Protein AF-A0A0C2CS16-F1 (afdb_monomer_lite)

Structure (mmCIF, N/CA/C/O backbone):
data_AF-A0A0C2CS16-F1
#
_entry.id   AF-A0A0C2CS16-F1
#
loop_
_atom_site.group_PDB
_atom_site.id
_atom_site.type_symbol
_atom_site.label_atom_id
_atom_site.label_alt_id
_atom_site.label_comp_id
_atom_site.label_asym_id
_atom_site.label_entity_id
_atom_site.label_seq_id
_atom_site.pdbx_PDB_ins_code
_atom_site.Cartn_x
_atom_site.Cartn_y
_atom_site.Cartn_z
_atom_site.occupancy
_atom_site.B_iso_or_equiv
_atom_site.auth_seq_id
_atom_site.auth_comp_id
_atom_site.auth_asym_id
_atom_site.auth_atom_id
_atom_site.pdbx_PDB_model_num
ATOM 1 N N . TYR A 1 1 ? -37.744 7.597 11.084 1.00 37.66 1 TYR A N 1
ATOM 2 C CA . TYR A 1 1 ? -36.691 7.401 12.094 1.00 37.66 1 TYR A CA 1
ATOM 3 C C . TYR A 1 1 ? -35.469 6.835 11.396 1.00 37.66 1 TYR A C 1
ATOM 5 O O . TYR A 1 1 ? -35.494 5.674 11.011 1.00 37.66 1 TYR A O 1
ATOM 13 N N . LEU A 1 2 ? -34.455 7.663 11.129 1.00 48.38 2 LEU A N 1
ATOM 14 C CA . LEU A 1 2 ? -33.150 7.166 10.685 1.00 48.38 2 LEU A CA 1
ATOM 15 C C . LEU A 1 2 ? -32.583 6.337 11.842 1.00 48.38 2 LEU A C 1
ATOM 17 O O . LEU A 1 2 ? -32.528 6.839 12.965 1.00 48.38 2 LEU A O 1
ATOM 21 N N . GLN A 1 3 ? -32.253 5.066 11.607 1.00 55.25 3 GLN A N 1
ATOM 22 C CA . GLN A 1 3 ? -31.537 4.291 12.616 1.00 55.25 3 GLN A CA 1
ATOM 23 C C . GLN A 1 3 ? -30.211 5.005 12.910 1.00 55.25 3 GLN A C 1
ATOM 25 O O . GLN A 1 3 ? -29.521 5.387 11.960 1.00 55.25 3 GLN A O 1
ATOM 30 N N . PRO A 1 4 ? -29.863 5.233 14.187 1.00 68.25 4 PRO A N 1
ATOM 31 C CA . PRO A 1 4 ? -28.589 5.841 14.525 1.00 68.25 4 PRO A CA 1
ATOM 32 C C . PRO A 1 4 ? -27.463 4.940 14.015 1.00 68.25 4 PRO A C 1
ATOM 34 O O . PRO A 1 4 ? -27.472 3.730 14.244 1.00 68.25 4 PRO A O 1
ATOM 37 N N . GLN A 1 5 ? -26.513 5.533 13.295 1.00 78.06 5 GLN A N 1
ATOM 38 C CA . GLN A 1 5 ? -25.327 4.830 12.830 1.00 78.06 5 GLN A CA 1
ATOM 39 C C . GLN A 1 5 ? -24.552 4.298 14.049 1.00 78.06 5 GLN A C 1
ATOM 41 O O . GLN A 1 5 ? -24.340 5.059 14.999 1.00 78.06 5 GLN A O 1
ATOM 46 N N . PRO A 1 6 ? -24.144 3.015 14.062 1.00 89.31 6 PRO A N 1
ATOM 47 C CA . PRO A 1 6 ? -23.358 2.466 15.160 1.00 89.31 6 PRO A CA 1
ATOM 48 C C . PRO A 1 6 ? -22.061 3.266 15.359 1.00 89.31 6 PRO A C 1
ATOM 50 O O . PRO A 1 6 ? -21.408 3.605 14.368 1.00 89.31 6 PRO A O 1
ATOM 53 N N . PRO A 1 7 ? -21.657 3.565 16.606 1.00 92.44 7 PRO A N 1
ATOM 54 C CA . PRO A 1 7 ? -20.389 4.235 16.857 1.00 92.44 7 PRO A CA 1
ATOM 55 C C . PRO A 1 7 ? -19.208 3.327 16.491 1.00 92.44 7 PRO A C 1
ATOM 57 O O . PRO A 1 7 ? -19.268 2.108 16.659 1.00 92.44 7 PRO A O 1
ATOM 60 N N . LEU A 1 8 ? -18.109 3.933 16.040 1.00 94.81 8 LEU A N 1
ATOM 61 C CA . LEU A 1 8 ? -16.840 3.244 15.810 1.00 94.81 8 LEU A CA 1
ATOM 62 C C . LEU A 1 8 ? -15.907 3.462 17.006 1.00 94.81 8 LEU A C 1
ATOM 64 O O . LEU A 1 8 ? -15.574 4.601 17.333 1.00 94.81 8 LEU A O 1
ATOM 68 N N . LEU A 1 9 ? -15.457 2.371 17.629 1.00 95.25 9 LEU A N 1
ATOM 69 C CA . LEU A 1 9 ? -14.444 2.387 18.685 1.00 95.25 9 LEU A CA 1
ATOM 70 C C . LEU A 1 9 ? -13.141 1.786 18.156 1.00 95.25 9 LEU A C 1
ATOM 72 O O . LEU A 1 9 ? -13.118 0.644 17.702 1.00 95.25 9 LEU A O 1
ATOM 76 N N . ILE A 1 10 ? -12.054 2.551 18.243 1.00 94.62 10 ILE A N 1
ATOM 77 C CA . ILE A 1 10 ? -10.716 2.121 17.826 1.00 94.62 10 ILE A CA 1
ATOM 78 C C . ILE A 1 10 ? -9.862 1.942 19.080 1.00 94.62 10 ILE A C 1
ATOM 80 O O . ILE A 1 10 ? -9.644 2.893 19.829 1.00 94.62 10 ILE A O 1
ATOM 84 N N . ILE A 1 11 ? -9.363 0.723 19.299 1.00 93.56 11 ILE A N 1
ATOM 85 C CA . ILE A 1 11 ? -8.510 0.376 20.442 1.00 93.56 11 ILE A CA 1
ATOM 86 C C . ILE A 1 11 ? -7.125 0.004 19.916 1.00 93.56 11 ILE A C 1
ATOM 88 O O . ILE A 1 11 ? -6.970 -0.978 19.194 1.00 93.56 11 ILE A O 1
ATOM 92 N N . SER A 1 12 ? -6.106 0.781 20.290 1.00 91.88 12 SER A N 1
ATOM 93 C CA . SER A 1 12 ? -4.709 0.511 19.937 1.00 91.88 12 SER A CA 1
ATOM 94 C C . SER A 1 12 ? -3.946 -0.026 21.146 1.00 91.88 12 SER A C 1
ATOM 96 O O . SER A 1 12 ? -3.657 0.719 22.082 1.00 91.88 12 SER A O 1
ATOM 98 N N . LEU A 1 13 ? -3.537 -1.294 21.094 1.00 89.12 13 LEU A N 1
ATOM 99 C CA . LEU A 1 13 ? -2.688 -1.927 22.109 1.00 89.12 13 LEU A CA 1
ATOM 100 C C . LEU A 1 13 ? -1.215 -1.824 21.685 1.00 89.12 13 LEU A C 1
ATOM 102 O O . LEU A 1 13 ? -0.766 -2.526 20.780 1.00 89.12 13 LEU A O 1
ATOM 106 N N . SER A 1 14 ? -0.467 -0.906 22.305 1.00 84.69 14 SER A N 1
ATOM 107 C CA . SER A 1 14 ? 0.933 -0.644 21.928 1.00 84.69 14 SER A CA 1
ATOM 108 C C . SER A 1 14 ? 1.811 -1.868 22.223 1.00 84.69 14 SER A C 1
ATOM 110 O O . SER A 1 14 ? 1.750 -2.412 23.321 1.00 84.69 14 SER A O 1
ATOM 112 N N . GLY A 1 15 ? 2.640 -2.284 21.261 1.00 80.88 15 GLY A N 1
ATOM 113 C CA . GLY A 1 15 ? 3.594 -3.388 21.440 1.00 80.88 15 GLY A CA 1
ATOM 114 C C . GLY A 1 15 ? 2.993 -4.799 21.398 1.00 80.88 15 GLY A C 1
ATOM 115 O O . GLY A 1 15 ? 3.717 -5.763 21.633 1.00 80.88 15 GLY A O 1
ATOM 116 N N . LEU A 1 16 ? 1.699 -4.952 21.084 1.00 86.62 16 LEU A N 1
ATOM 117 C CA . LEU A 1 16 ? 1.078 -6.270 20.949 1.00 86.62 16 LEU A CA 1
ATOM 118 C C . LEU A 1 16 ? 1.422 -6.904 19.591 1.00 86.62 16 LEU A C 1
ATOM 120 O O . LEU A 1 16 ? 0.787 -6.634 18.568 1.00 86.62 16 LEU A O 1
ATOM 124 N N . THR A 1 17 ? 2.444 -7.753 19.589 1.00 85.38 17 THR A N 1
ATOM 125 C CA . THR A 1 17 ? 2.901 -8.480 18.400 1.00 85.38 17 THR A CA 1
ATOM 126 C C . THR A 1 17 ? 2.082 -9.753 18.179 1.00 85.38 17 THR A C 1
ATOM 128 O O . THR A 1 17 ? 1.505 -10.318 19.111 1.00 85.38 17 THR A O 1
ATOM 131 N N . LYS A 1 18 ? 2.043 -10.251 16.938 1.00 83.25 18 LYS A N 1
ATOM 132 C CA . LYS A 1 18 ? 1.305 -11.476 16.589 1.00 83.25 18 LYS A CA 1
ATOM 133 C C . LYS A 1 18 ? 1.802 -12.697 17.370 1.00 83.25 18 LYS A C 1
ATOM 135 O O . LYS A 1 18 ? 0.987 -13.527 17.767 1.00 83.25 18 LYS A O 1
ATOM 140 N N . SER A 1 19 ? 3.107 -12.783 17.635 1.00 77.44 19 SER A N 1
ATOM 141 C CA . SER A 1 19 ? 3.703 -13.886 18.399 1.00 77.44 19 SER A CA 1
ATOM 142 C C . SER A 1 19 ? 3.204 -13.947 19.848 1.00 77.44 19 SER A C 1
ATOM 144 O O . SER A 1 19 ? 2.976 -15.041 20.361 1.00 77.44 19 SER A O 1
ATOM 146 N N . LEU A 1 20 ? 2.953 -12.795 20.481 1.00 76.75 20 LEU A N 1
ATOM 147 C CA . LEU A 1 20 ? 2.486 -12.712 21.871 1.00 76.75 20 LEU A CA 1
ATOM 148 C C . LEU A 1 20 ? 1.029 -13.158 22.060 1.00 76.75 20 LEU A C 1
ATOM 150 O O . LEU A 1 20 ? 0.632 -13.502 23.170 1.00 76.75 20 LEU A O 1
ATOM 154 N N . VAL A 1 21 ? 0.219 -13.151 20.999 1.00 76.56 21 VAL A N 1
ATOM 155 C CA . VAL A 1 21 ? -1.226 -13.416 21.098 1.00 76.56 21 VAL A CA 1
ATOM 156 C C . VAL A 1 21 ? -1.557 -14.911 21.146 1.00 76.56 21 VAL A C 1
ATOM 158 O O . VAL A 1 21 ? -2.661 -15.275 21.539 1.00 76.56 21 VAL A O 1
ATOM 161 N N . SER A 1 22 ? -0.611 -15.788 20.799 1.00 58.22 22 SER A N 1
ATOM 162 C CA . SER A 1 22 ? -0.918 -17.192 20.500 1.00 58.22 22 SER A CA 1
ATOM 163 C C . SER A 1 22 ? -1.396 -18.065 21.673 1.00 58.22 22 SER A C 1
ATOM 165 O O . SER A 1 22 ? -1.978 -19.107 21.387 1.00 58.22 22 SER A O 1
ATOM 167 N N . GLU A 1 23 ? -1.298 -17.663 22.951 1.00 56.59 23 GLU A N 1
ATOM 168 C CA . GLU A 1 23 ? -1.753 -18.538 24.060 1.00 56.59 23 GLU A CA 1
ATOM 169 C C . GLU A 1 23 ? -2.464 -17.859 25.255 1.00 56.59 23 GLU A C 1
ATOM 171 O O . GLU A 1 23 ? -3.139 -18.554 26.013 1.00 56.59 23 GLU A O 1
ATOM 176 N N . SER A 1 24 ? -2.413 -16.529 25.422 1.00 68.38 24 SER A N 1
ATOM 177 C CA . SER A 1 24 ? -2.664 -15.922 26.753 1.00 68.38 24 SER A CA 1
ATOM 178 C C . SER A 1 24 ? -3.882 -14.994 26.893 1.00 68.38 24 SER A C 1
ATOM 180 O O . SER A 1 24 ? -4.140 -14.513 27.996 1.00 68.38 24 SER A O 1
ATOM 182 N N . PHE A 1 25 ? -4.641 -14.709 25.824 1.00 83.94 25 PHE A N 1
ATOM 183 C CA . PHE A 1 25 ? -5.685 -13.665 25.849 1.00 83.94 25 PHE A CA 1
ATOM 184 C C . PHE A 1 25 ? -7.071 -14.177 25.405 1.00 83.94 25 PHE A C 1
ATOM 186 O O . PHE A 1 25 ? -7.386 -14.118 24.214 1.00 83.94 25 PHE A O 1
ATOM 193 N N . PRO A 1 26 ? -7.938 -14.635 26.333 1.00 84.62 26 PRO A N 1
ATOM 194 C CA . PRO A 1 26 ? -9.238 -15.224 25.989 1.00 84.62 26 PRO A CA 1
ATOM 195 C C . PRO A 1 26 ? -10.177 -14.248 25.267 1.00 84.62 26 PRO A C 1
ATOM 197 O O . PRO A 1 26 ? -10.827 -14.633 24.302 1.00 84.62 26 PRO A O 1
ATOM 200 N N . THR A 1 27 ? -10.186 -12.967 25.648 1.00 87.56 27 THR A N 1
ATOM 201 C CA . THR A 1 27 ? -10.999 -11.938 24.975 1.00 87.56 27 THR A CA 1
ATOM 202 C C . THR A 1 27 ? -10.582 -11.716 23.519 1.00 87.56 27 THR A C 1
ATOM 204 O O . THR A 1 27 ? -11.428 -11.480 22.664 1.00 87.56 27 THR A O 1
ATOM 207 N N . LEU A 1 28 ? -9.282 -11.807 23.206 1.00 87.31 28 LEU A N 1
ATOM 208 C CA . LEU A 1 28 ? -8.816 -11.678 21.820 1.00 87.31 28 LEU A CA 1
ATOM 209 C C . LEU A 1 28 ? -9.191 -12.902 20.981 1.00 87.31 28 LEU A C 1
ATOM 211 O O . LEU A 1 28 ? -9.450 -12.755 19.793 1.00 87.31 28 LEU A O 1
ATOM 215 N N . ARG A 1 29 ? -9.253 -14.090 21.595 1.00 84.06 29 ARG A N 1
ATOM 216 C CA . ARG A 1 29 ? -9.745 -15.300 20.928 1.00 84.06 29 ARG A CA 1
ATOM 217 C C . ARG A 1 29 ? -11.237 -15.194 20.611 1.00 84.06 29 ARG A C 1
ATOM 219 O O . ARG A 1 29 ? -11.632 -15.524 19.507 1.00 84.06 29 ARG A O 1
ATOM 226 N N . GLU A 1 30 ? -12.045 -14.656 21.520 1.00 87.31 30 GLU A N 1
ATOM 227 C CA . GLU A 1 30 ? -13.473 -14.430 21.254 1.00 87.31 30 GLU A CA 1
ATOM 228 C C . GLU A 1 30 ? -13.701 -13.451 20.086 1.00 87.31 30 GLU A C 1
ATOM 230 O O . GLU A 1 30 ? -14.563 -13.676 19.236 1.00 87.31 30 GLU A O 1
ATOM 235 N N . LEU A 1 31 ? -12.882 -12.394 20.000 1.00 89.00 31 LEU A N 1
ATOM 236 C CA . LEU A 1 31 ? -12.897 -11.467 18.865 1.00 89.00 31 LEU A CA 1
ATOM 237 C C . LEU A 1 31 ? -12.508 -12.139 17.537 1.00 89.00 31 LEU A C 1
ATOM 239 O O . LEU A 1 31 ? -13.000 -11.728 16.487 1.00 89.00 31 LEU A O 1
ATOM 243 N N . ASP A 1 32 ? -11.632 -13.143 17.576 1.00 85.44 32 ASP A N 1
ATOM 244 C CA . ASP A 1 32 ? -11.254 -13.957 16.415 1.00 85.44 32 ASP A CA 1
ATOM 245 C C . ASP A 1 32 ? -12.404 -14.889 15.997 1.00 85.44 32 ASP A C 1
ATOM 247 O O . ASP A 1 32 ? -12.809 -14.896 14.836 1.00 85.44 32 ASP A O 1
ATOM 251 N N . ASP A 1 33 ? -12.986 -15.608 16.963 1.00 87.56 33 ASP A N 1
ATOM 252 C CA . ASP A 1 33 ? -14.027 -16.615 16.738 1.00 87.56 33 ASP A CA 1
ATOM 253 C C . ASP A 1 33 ? -15.327 -16.002 16.193 1.00 87.56 33 ASP A C 1
ATOM 255 O O . ASP A 1 33 ? -15.959 -16.561 15.295 1.00 87.56 33 ASP A O 1
ATOM 259 N N . PHE A 1 34 ? -15.733 -14.842 16.722 1.00 90.19 34 PHE A N 1
ATOM 260 C CA . PHE A 1 34 ? -17.014 -14.213 16.383 1.00 90.19 34 PHE A CA 1
ATOM 261 C C . PHE A 1 34 ? -16.895 -12.953 15.526 1.00 90.19 34 PHE A C 1
ATOM 263 O O . PHE A 1 34 ? -17.921 -12.414 15.095 1.00 90.19 34 PHE A O 1
ATOM 270 N N . GLY A 1 35 ? -15.680 -12.485 15.256 1.00 94.06 35 GLY A N 1
ATOM 271 C CA . GLY A 1 35 ? -15.418 -11.280 14.481 1.00 94.06 35 GLY A CA 1
ATOM 272 C C . GLY A 1 35 ? -14.614 -11.553 13.218 1.00 94.06 35 GLY A C 1
ATOM 273 O O . GLY A 1 35 ? -14.813 -12.535 12.503 1.00 94.06 35 GLY A O 1
ATOM 274 N N . VAL A 1 36 ? -13.729 -10.616 12.922 1.00 95.75 36 VAL A N 1
ATOM 275 C CA . VAL A 1 36 ? -12.813 -10.624 11.793 1.00 95.75 36 VAL A CA 1
ATOM 276 C C . VAL A 1 36 ? -11.413 -10.457 12.331 1.00 95.75 36 VAL A C 1
ATOM 278 O O . VAL A 1 36 ? -11.174 -9.598 13.181 1.00 95.75 36 VAL A O 1
ATOM 281 N N . SER A 1 37 ? -10.472 -11.198 11.766 1.00 95.12 37 SER A N 1
ATOM 282 C CA . SER A 1 37 ? -9.060 -11.056 12.079 1.00 95.12 37 SER A CA 1
ATOM 283 C C . SER A 1 37 ? -8.196 -11.003 10.824 1.00 95.12 37 SER A C 1
ATOM 285 O O . SER A 1 37 ? -8.671 -10.944 9.687 1.00 95.12 37 SER A O 1
ATOM 287 N N . THR A 1 38 ? -6.883 -10.974 11.025 1.00 94.69 38 THR A N 1
ATOM 288 C CA . THR A 1 38 ? -5.899 -11.092 9.951 1.00 94.69 38 THR A CA 1
ATOM 289 C C . THR A 1 38 ? -4.773 -12.032 10.345 1.00 94.69 38 THR A C 1
ATOM 291 O O . THR A 1 38 ? -4.446 -12.211 11.528 1.00 94.69 38 THR A O 1
ATOM 294 N N . LYS A 1 39 ? -4.115 -12.583 9.324 1.00 92.62 39 LYS A N 1
ATOM 295 C CA . LYS A 1 39 ? -2.872 -13.338 9.498 1.00 92.62 39 LYS A CA 1
ATOM 296 C C . LYS A 1 39 ? -1.789 -12.486 10.165 1.00 92.62 39 LYS A C 1
ATOM 298 O O . LYS A 1 39 ? -1.154 -12.964 11.100 1.00 92.62 39 LYS A O 1
ATOM 303 N N . ALA A 1 40 ? -1.617 -11.243 9.718 1.00 93.88 40 ALA A N 1
ATOM 304 C CA . ALA A 1 40 ? -0.669 -10.289 10.287 1.00 93.88 40 ALA A CA 1
ATOM 305 C C . ALA A 1 40 ? -0.993 -8.855 9.851 1.00 93.88 40 ALA A C 1
ATOM 307 O O . ALA A 1 40 ? -1.384 -8.617 8.710 1.00 93.88 40 ALA A O 1
ATOM 308 N N . VAL A 1 41 ? -0.770 -7.889 10.732 1.00 95.75 41 VAL A N 1
ATOM 309 C CA . VAL A 1 41 ? -0.704 -6.478 10.346 1.00 95.75 41 VAL A CA 1
ATOM 310 C C . VAL A 1 41 ? 0.764 -6.101 10.228 1.00 95.75 41 VAL A C 1
ATOM 312 O O . VAL A 1 41 ? 1.545 -6.312 11.153 1.00 95.75 41 VAL A O 1
ATOM 315 N N . LEU A 1 42 ? 1.144 -5.549 9.085 1.00 95.69 42 LEU A N 1
ATOM 316 C CA . LEU A 1 42 ? 2.483 -5.044 8.829 1.00 95.69 42 LEU A CA 1
ATOM 317 C C . LEU A 1 42 ? 2.512 -3.552 9.203 1.00 95.69 42 LEU A C 1
ATOM 319 O O . LEU A 1 42 ? 1.805 -2.760 8.573 1.00 95.69 42 LEU A O 1
ATOM 323 N N . PRO A 1 43 ? 3.274 -3.127 10.223 1.00 94.31 43 PRO A N 1
ATOM 324 C CA . PRO A 1 43 ? 3.457 -1.702 10.467 1.00 94.31 43 PRO A CA 1
ATOM 325 C C . PRO A 1 43 ? 4.186 -1.022 9.293 1.00 94.31 43 PRO A C 1
ATOM 327 O O . PRO A 1 43 ? 4.846 -1.658 8.473 1.00 94.31 43 PRO A O 1
ATOM 330 N N . CYS A 1 44 ? 4.079 0.296 9.208 1.00 92.44 44 CYS A N 1
ATOM 331 C CA . CYS A 1 44 ? 4.977 1.132 8.425 1.00 92.44 44 CYS A CA 1
ATOM 332 C C . CYS A 1 44 ? 6.401 1.077 8.988 1.00 92.44 44 CYS A C 1
ATOM 334 O O . CYS A 1 44 ? 6.594 0.918 10.195 1.00 92.44 44 CYS A O 1
ATOM 336 N N . PHE A 1 45 ? 7.389 1.276 8.113 1.00 89.00 45 PHE A N 1
ATOM 337 C CA . PHE A 1 45 ? 8.773 1.498 8.521 1.00 89.00 45 PHE A CA 1
ATOM 338 C C . PHE A 1 45 ? 9.009 2.985 8.858 1.00 89.00 45 PHE A C 1
ATOM 340 O O . PHE A 1 45 ? 8.572 3.831 8.079 1.00 89.00 45 PHE A O 1
ATOM 347 N N . PRO A 1 46 ? 9.735 3.312 9.943 1.00 86.44 46 PRO A N 1
ATOM 348 C CA . PRO A 1 46 ? 10.197 2.399 10.988 1.00 86.44 46 PRO A CA 1
ATOM 349 C C . PRO A 1 46 ? 9.026 1.884 11.834 1.00 86.44 46 PRO A C 1
ATOM 351 O O . PRO A 1 46 ? 8.053 2.605 12.066 1.00 86.44 46 PRO A O 1
ATOM 354 N N . SER A 1 47 ? 9.129 0.642 12.324 1.00 87.00 47 SER A N 1
ATOM 355 C CA . SER A 1 47 ? 8.095 -0.027 13.140 1.00 87.00 47 SER A CA 1
ATOM 356 C C . SER A 1 47 ? 8.014 0.535 14.571 1.00 87.00 47 SER A C 1
ATOM 358 O O . SER A 1 47 ? 8.119 -0.200 15.550 1.00 87.00 47 SER A O 1
ATOM 360 N N . GLN A 1 48 ? 7.896 1.855 14.699 1.00 84.12 48 GLN A N 1
ATOM 361 C CA . GLN A 1 48 ? 7.822 2.610 15.948 1.00 84.12 48 GLN A CA 1
ATOM 362 C C . GLN A 1 48 ? 6.380 3.012 16.270 1.00 84.12 48 GLN A C 1
ATOM 364 O O . GLN A 1 48 ? 5.549 3.185 15.374 1.00 84.12 48 GLN A O 1
ATOM 369 N N . ASN A 1 49 ? 6.088 3.192 17.560 1.00 82.81 49 ASN A N 1
ATOM 370 C CA . ASN A 1 49 ? 4.724 3.370 18.060 1.00 82.81 49 ASN A CA 1
ATOM 371 C C . ASN A 1 49 ? 4.016 4.608 17.476 1.00 82.81 49 ASN A C 1
ATOM 373 O O . ASN A 1 49 ? 2.945 4.480 16.888 1.00 82.81 49 ASN A O 1
ATOM 377 N N . ASN A 1 50 ? 4.610 5.799 17.601 1.00 81.06 50 ASN A N 1
ATOM 378 C CA . ASN A 1 50 ? 3.954 7.047 17.188 1.00 81.06 50 ASN A CA 1
ATOM 379 C C . ASN A 1 50 ? 3.800 7.145 15.669 1.00 81.06 50 ASN A C 1
ATOM 381 O O . ASN A 1 50 ? 2.701 7.420 15.190 1.00 81.06 50 ASN A O 1
ATOM 385 N N . THR A 1 51 ? 4.857 6.812 14.926 1.00 82.44 51 THR A N 1
ATOM 386 C CA . THR A 1 51 ? 4.857 6.713 13.459 1.00 82.44 51 THR A CA 1
ATOM 387 C C . THR A 1 51 ? 3.696 5.857 12.955 1.00 82.44 51 THR A C 1
ATOM 389 O O . THR A 1 51 ? 2.957 6.238 12.047 1.00 82.44 51 THR A O 1
ATOM 392 N N . ASN A 1 52 ? 3.484 4.704 13.592 1.00 89.44 52 ASN A N 1
ATOM 393 C CA . ASN A 1 52 ? 2.439 3.774 13.194 1.00 89.44 52 ASN A CA 1
ATOM 394 C C . ASN A 1 52 ? 1.047 4.183 13.671 1.00 89.44 52 ASN A C 1
ATOM 396 O O . ASN A 1 52 ? 0.094 4.018 12.918 1.00 89.44 52 ASN A O 1
ATOM 400 N N . LYS A 1 53 ? 0.896 4.765 14.864 1.00 89.94 53 LYS A N 1
ATOM 401 C CA . LYS A 1 53 ? -0.393 5.322 15.308 1.00 89.94 53 LYS A CA 1
ATOM 402 C C . LYS A 1 53 ? -0.863 6.470 14.413 1.00 89.94 53 LYS A C 1
ATOM 404 O O . LYS A 1 53 ? -2.060 6.575 14.142 1.00 89.94 53 LYS A O 1
ATOM 409 N N . LEU A 1 54 ? 0.054 7.301 13.918 1.00 87.25 54 LEU A N 1
ATOM 410 C CA . LEU A 1 54 ? -0.281 8.349 12.957 1.00 87.25 54 LEU A CA 1
ATOM 411 C C . LEU A 1 54 ? -0.617 7.764 11.578 1.00 87.25 54 LEU A C 1
ATOM 413 O O . LEU A 1 54 ? -1.613 8.167 10.976 1.00 87.25 54 LEU A O 1
ATOM 417 N N . ALA A 1 55 ? 0.138 6.760 11.117 1.00 90.94 55 ALA A N 1
ATOM 418 C CA . ALA A 1 55 ? -0.165 6.038 9.877 1.00 90.94 55 ALA A CA 1
ATOM 419 C C . ALA A 1 55 ? -1.558 5.400 9.913 1.00 90.94 55 ALA A C 1
ATOM 421 O O . ALA A 1 55 ? -2.318 5.519 8.960 1.00 90.94 55 ALA A O 1
ATOM 422 N N . ILE A 1 56 ? -1.917 4.787 11.042 1.00 94.06 56 ILE A N 1
ATOM 423 C CA . ILE A 1 56 ? -3.239 4.210 11.290 1.00 94.06 56 ILE A CA 1
ATOM 424 C C . ILE A 1 56 ? -4.329 5.293 11.200 1.00 94.06 56 ILE A C 1
ATOM 426 O O . ILE A 1 56 ? -5.335 5.095 10.528 1.00 94.06 56 ILE A O 1
ATOM 430 N N . ALA A 1 57 ? -4.125 6.445 11.847 1.00 92.00 57 ALA A N 1
ATOM 431 C CA . ALA A 1 57 ? -5.114 7.523 11.905 1.00 92.00 57 ALA A CA 1
ATOM 432 C C . ALA A 1 57 ? -5.350 8.249 10.574 1.00 92.00 57 ALA A C 1
ATOM 434 O O . ALA A 1 57 ? -6.416 8.832 10.383 1.00 92.00 57 ALA A O 1
ATOM 435 N N . THR A 1 58 ? -4.348 8.260 9.698 1.00 91.94 58 THR A N 1
ATOM 436 C CA . THR A 1 58 ? -4.342 9.050 8.456 1.00 91.94 58 THR A CA 1
ATOM 437 C C . THR A 1 58 ? -4.393 8.190 7.193 1.00 91.94 58 THR A C 1
ATOM 439 O O . THR A 1 58 ? -4.733 8.678 6.119 1.00 91.94 58 THR A O 1
ATOM 442 N N . GLY A 1 59 ? -4.036 6.910 7.301 1.00 94.38 59 GLY A N 1
ATOM 443 C CA . GLY A 1 59 ? -3.818 6.016 6.168 1.00 94.38 59 GLY A CA 1
ATOM 444 C C . GLY A 1 59 ? -2.570 6.353 5.353 1.00 94.38 59 GLY A C 1
ATOM 445 O O . GLY A 1 59 ? -2.516 6.017 4.174 1.00 94.38 59 GLY A O 1
ATOM 446 N N . LEU A 1 60 ? -1.590 7.056 5.925 1.00 91.81 60 LEU A N 1
ATOM 447 C CA . LEU A 1 60 ? -0.425 7.558 5.194 1.00 91.81 60 LEU A CA 1
ATOM 448 C C . LEU A 1 60 ? 0.864 6.884 5.628 1.00 91.81 60 LEU A C 1
ATOM 450 O O . LEU A 1 60 ? 1.109 6.682 6.820 1.00 91.81 60 LEU A O 1
ATOM 454 N N . PHE A 1 61 ? 1.729 6.613 4.655 1.00 91.00 61 PHE A N 1
ATOM 455 C CA . PHE A 1 61 ? 3.103 6.224 4.943 1.00 91.00 61 PHE A CA 1
ATOM 456 C C . PHE A 1 61 ? 3.867 7.366 5.613 1.00 91.00 61 PHE A C 1
ATOM 458 O O . PHE A 1 61 ? 3.565 8.526 5.330 1.00 91.00 61 PHE A O 1
ATOM 465 N N . PRO A 1 62 ? 4.893 7.072 6.430 1.00 85.00 62 PRO A N 1
ATOM 466 C CA . PRO A 1 62 ? 5.647 8.093 7.156 1.00 85.00 62 PRO A CA 1
ATOM 467 C C . PRO A 1 62 ? 6.212 9.196 6.264 1.00 85.00 62 PRO A C 1
ATOM 469 O O . PRO A 1 62 ? 6.089 10.363 6.610 1.00 85.00 62 PRO A O 1
ATOM 472 N N . GLN A 1 63 ? 6.690 8.872 5.055 1.00 83.38 63 GLN A N 1
ATOM 473 C CA . GLN A 1 63 ? 7.151 9.904 4.117 1.00 83.38 63 GLN A CA 1
ATOM 474 C C . GLN A 1 63 ? 6.084 10.912 3.686 1.00 83.38 63 GLN A C 1
ATOM 476 O O . GLN A 1 63 ? 6.391 12.011 3.246 1.00 83.38 63 GLN A O 1
ATOM 481 N N . ALA A 1 64 ? 4.814 10.532 3.781 1.00 82.62 64 ALA A N 1
ATOM 482 C CA . ALA A 1 64 ? 3.695 11.369 3.404 1.00 82.62 64 ALA A CA 1
ATOM 483 C C . ALA A 1 64 ? 3.053 12.070 4.608 1.00 82.62 64 ALA A C 1
ATOM 485 O O . ALA A 1 64 ? 2.055 12.746 4.373 1.00 82.62 64 ALA A O 1
ATOM 486 N N . GLN A 1 65 ? 3.591 11.910 5.829 1.00 75.12 65 GLN A N 1
ATOM 487 C CA . GLN A 1 65 ? 3.051 12.442 7.092 1.00 75.12 65 GLN A CA 1
ATOM 488 C C . GLN A 1 65 ? 3.544 13.853 7.457 1.00 75.12 65 GLN A C 1
ATOM 490 O O . GLN A 1 65 ? 3.166 14.356 8.513 1.00 75.12 65 GLN A O 1
ATOM 495 N N . ASN A 1 66 ? 4.336 14.504 6.597 1.00 62.44 66 ASN A N 1
ATOM 496 C CA . ASN A 1 66 ? 4.772 15.894 6.774 1.00 62.44 66 ASN A CA 1
ATOM 497 C C . ASN A 1 66 ? 3.592 16.856 6.545 1.00 62.44 66 ASN A C 1
ATOM 499 O O . ASN A 1 66 ? 3.454 17.450 5.476 1.00 62.44 66 ASN A O 1
ATOM 503 N N . PHE A 1 67 ? 2.701 16.953 7.532 1.00 60.03 67 PHE A N 1
ATOM 504 C CA . PHE A 1 67 ? 1.689 18.005 7.631 1.00 60.03 67 PHE A CA 1
ATOM 505 C C . PHE A 1 67 ? 2.188 19.125 8.509 1.00 60.03 67 PHE A C 1
ATOM 507 O O . PHE A 1 67 ? 2.913 18.876 9.471 1.00 60.03 67 PHE A O 1
ATOM 514 N N . ASP A 1 68 ? 1.738 20.335 8.193 1.00 51.12 68 ASP A N 1
ATOM 515 C CA . ASP A 1 68 ? 1.906 21.480 9.072 1.00 51.12 68 ASP A CA 1
ATOM 516 C C . ASP A 1 68 ? 1.354 21.114 10.458 1.00 51.12 68 ASP A C 1
ATOM 518 O O . ASP A 1 68 ? 0.243 20.581 10.570 1.00 51.12 68 ASP A O 1
ATOM 522 N N . SER A 1 69 ? 2.146 21.311 11.510 1.00 45.31 69 SER A N 1
ATOM 523 C CA . SER A 1 69 ? 1.818 20.868 12.873 1.00 45.31 69 SER A CA 1
ATOM 524 C C . SER A 1 69 ? 0.469 21.430 13.348 1.00 45.31 69 SER A C 1
ATOM 526 O O . SER A 1 69 ? -0.281 20.748 14.051 1.00 45.31 69 SER A O 1
ATOM 528 N N . ASP A 1 70 ? 0.094 22.614 12.866 1.00 44.81 70 ASP A N 1
ATOM 529 C CA . ASP A 1 70 ? -1.181 23.279 13.145 1.00 44.81 70 ASP A CA 1
ATOM 530 C C . ASP A 1 70 ? -2.411 22.553 12.565 1.00 44.81 70 ASP A C 1
ATOM 532 O O . ASP A 1 70 ? -3.531 22.708 13.066 1.00 44.81 70 ASP A O 1
ATOM 536 N N . ALA A 1 71 ? -2.229 21.696 11.554 1.00 47.78 71 ALA A N 1
ATOM 537 C CA . ALA A 1 71 ? -3.313 20.919 10.957 1.00 47.78 71 ALA A CA 1
ATOM 538 C C . ALA A 1 71 ? -3.836 19.832 11.906 1.00 47.78 71 ALA A C 1
ATOM 540 O O . ALA A 1 71 ? -5.014 19.485 11.849 1.00 47.78 71 ALA A O 1
ATOM 541 N N . ILE A 1 72 ? -2.992 19.299 12.798 1.00 50.25 72 ILE A N 1
ATOM 542 C CA . ILE A 1 72 ? -3.354 18.160 13.656 1.00 50.25 72 ILE A CA 1
ATOM 543 C C . ILE A 1 72 ? -4.023 18.613 14.965 1.00 50.25 72 ILE A C 1
ATOM 545 O O . ILE A 1 72 ? -4.852 17.887 15.521 1.00 50.25 72 ILE A O 1
ATOM 549 N N . SER A 1 73 ? -3.735 19.836 15.418 1.00 50.47 73 SER A N 1
ATOM 550 C CA . SER A 1 73 ? -4.359 20.463 16.593 1.00 50.47 73 SER A CA 1
ATOM 551 C C . SER A 1 73 ? -5.759 21.032 16.313 1.00 50.47 73 SER A C 1
ATOM 553 O O . SER A 1 73 ? -6.453 21.438 17.245 1.00 50.47 73 SER A O 1
ATOM 555 N N . GLY A 1 74 ? -6.207 21.022 15.049 1.00 50.44 74 GLY A N 1
ATOM 556 C CA . GLY A 1 74 ? -7.516 21.541 14.646 1.00 50.44 74 GLY A CA 1
ATOM 557 C C . GLY A 1 74 ? -7.591 23.071 14.605 1.00 50.44 74 GLY A C 1
ATOM 558 O O . GLY A 1 74 ? -8.688 23.617 14.709 1.00 50.44 74 GLY A O 1
ATOM 559 N N . LEU A 1 75 ? -6.448 23.758 14.468 1.00 44.97 75 LEU A N 1
ATOM 560 C CA . LEU A 1 75 ? -6.352 25.224 14.456 1.00 44.97 75 LEU A CA 1
ATOM 561 C C . LEU A 1 75 ? -6.404 25.854 13.048 1.00 44.97 75 LEU A C 1
ATOM 563 O O . LEU A 1 75 ? -6.372 27.078 12.937 1.00 44.97 75 LEU A O 1
ATOM 567 N N . ILE A 1 76 ? -6.534 25.062 11.975 1.00 43.50 76 ILE A N 1
ATOM 568 C CA . ILE A 1 76 ? -6.617 25.577 10.595 1.00 43.50 76 ILE A CA 1
ATOM 569 C C . ILE A 1 76 ? -8.072 25.756 10.131 1.00 43.50 76 ILE A C 1
ATOM 571 O O . ILE A 1 76 ? -8.956 24.939 10.399 1.00 43.50 76 ILE A O 1
ATOM 575 N N . ASN A 1 77 ? -8.293 26.852 9.398 1.00 41.72 77 ASN A N 1
ATOM 576 C CA . ASN A 1 77 ? -9.536 27.209 8.722 1.00 41.72 77 ASN A CA 1
ATOM 577 C C . ASN A 1 77 ? -10.012 26.141 7.726 1.00 41.72 77 ASN A C 1
ATOM 579 O O . ASN A 1 77 ? -9.231 25.470 7.058 1.00 41.72 77 ASN A O 1
ATOM 583 N N . ALA A 1 78 ? -11.333 26.078 7.555 1.00 42.00 78 ALA A N 1
ATOM 584 C CA . ALA A 1 78 ? -12.069 25.167 6.679 1.00 42.00 78 ALA A CA 1
ATOM 585 C C . ALA A 1 78 ? -11.765 25.284 5.163 1.00 42.00 78 ALA A C 1
ATOM 587 O O . ALA A 1 78 ? -12.552 24.795 4.365 1.00 42.00 78 ALA A O 1
ATOM 588 N N . SER A 1 79 ? -10.688 25.946 4.730 1.00 42.84 79 SER A N 1
ATOM 589 C CA . SER A 1 79 ? -10.373 26.158 3.307 1.00 42.84 79 SER A CA 1
ATOM 590 C C . SER A 1 79 ? -9.566 25.031 2.654 1.00 42.84 79 SER A C 1
ATOM 592 O O . SER A 1 79 ? -9.517 24.972 1.429 1.00 42.84 79 SER A O 1
ATOM 594 N N . ASP A 1 80 ? -9.005 24.104 3.429 1.00 46.78 80 ASP A N 1
ATOM 595 C CA . ASP A 1 80 ? -8.174 23.003 2.921 1.00 46.78 80 ASP A CA 1
ATOM 596 C C . ASP A 1 80 ? -8.993 21.726 2.667 1.00 46.78 80 ASP A C 1
ATOM 598 O O . ASP A 1 80 ? -8.743 20.641 3.196 1.00 46.78 80 ASP A O 1
ATOM 602 N N . PHE A 1 81 ? -10.017 21.847 1.823 1.00 44.16 81 PHE A N 1
ATOM 603 C CA . PHE A 1 81 ? -10.765 20.694 1.330 1.00 44.16 81 PHE A CA 1
ATOM 604 C C . PHE A 1 81 ? -9.860 19.825 0.442 1.00 44.16 81 PHE A C 1
ATOM 606 O O . PHE A 1 81 ? -9.499 20.212 -0.667 1.00 44.16 81 PHE A O 1
ATOM 613 N N . GLY A 1 82 ? -9.514 18.626 0.922 1.00 50.72 82 GLY A N 1
ATOM 614 C CA . GLY A 1 82 ? -8.713 17.645 0.179 1.00 50.72 82 GLY A CA 1
ATOM 615 C C . GLY A 1 82 ? -7.289 17.449 0.696 1.00 50.72 82 GLY A C 1
ATOM 616 O O . GLY A 1 82 ? -6.505 16.751 0.053 1.00 50.72 82 GLY A O 1
ATOM 617 N N . THR A 1 83 ? -6.938 18.018 1.848 1.00 68.75 83 THR A N 1
ATOM 618 C CA . THR A 1 83 ? -5.655 17.738 2.489 1.00 68.75 83 THR A CA 1
ATOM 619 C C . THR A 1 83 ? -5.684 16.395 3.215 1.00 68.75 83 THR A C 1
ATOM 621 O O . THR A 1 83 ? -6.709 15.877 3.663 1.00 68.75 83 THR A O 1
ATOM 624 N N . LYS A 1 84 ? -4.517 15.768 3.239 1.00 76.56 84 LYS A N 1
ATOM 625 C CA . LYS A 1 84 ? -4.225 14.549 3.981 1.00 76.56 84 LYS A CA 1
ATOM 626 C C . LYS A 1 84 ? -4.415 14.845 5.485 1.00 76.56 84 LYS A C 1
ATOM 628 O O . LYS A 1 84 ? -3.780 15.755 6.007 1.00 76.56 84 LYS A O 1
ATOM 633 N N . GLN A 1 85 ? -5.300 14.119 6.170 1.00 81.56 85 GLN A N 1
ATOM 634 C CA . GLN A 1 85 ? -5.717 14.458 7.539 1.00 81.56 85 GLN A CA 1
ATOM 635 C C . GLN A 1 85 ? -6.147 13.228 8.356 1.00 81.56 85 GLN A C 1
ATOM 637 O O . GLN A 1 85 ? -6.550 12.218 7.771 1.00 81.56 85 GLN A O 1
ATOM 642 N N . PRO A 1 86 ? -6.087 13.285 9.701 1.00 89.56 86 PRO A N 1
ATOM 643 C CA . PRO A 1 86 ? -6.537 12.194 10.554 1.00 89.56 86 PRO A CA 1
ATOM 644 C C . PRO A 1 86 ? -8.062 12.030 10.555 1.00 89.56 86 PRO A C 1
ATOM 646 O O . PRO A 1 86 ? -8.823 12.988 10.387 1.00 89.56 86 PRO A O 1
ATOM 649 N N . ILE A 1 87 ? -8.513 10.802 10.818 1.00 91.44 87 ILE A N 1
ATOM 650 C CA . ILE A 1 87 ? -9.926 10.404 10.751 1.00 91.44 87 ILE A CA 1
ATOM 651 C C . ILE A 1 87 ? -10.862 11.271 11.604 1.00 91.44 87 ILE A C 1
ATOM 653 O O . ILE A 1 87 ? -11.976 11.561 11.176 1.00 91.44 87 ILE A O 1
ATOM 657 N N . TRP A 1 88 ? -10.428 11.734 12.782 1.00 90.56 88 TRP A N 1
ATOM 658 C CA . TRP A 1 88 ? -11.282 12.539 13.662 1.00 90.56 88 TRP A CA 1
ATOM 659 C C . TRP A 1 88 ? -11.574 13.930 13.089 1.00 90.56 88 TRP A C 1
ATOM 661 O O . TRP A 1 88 ? -12.713 14.393 13.164 1.00 90.56 88 TRP A O 1
ATOM 671 N N . LEU A 1 89 ? -10.584 14.572 12.458 1.00 87.25 89 LEU A N 1
ATOM 672 C CA . LEU A 1 89 ? -10.786 15.855 11.779 1.00 87.25 89 LEU A CA 1
ATOM 673 C C . LEU A 1 89 ? -11.675 15.674 10.554 1.00 87.25 89 LEU A C 1
ATOM 675 O O . LEU A 1 89 ? -12.648 16.410 10.395 1.00 87.25 89 LEU A O 1
ATOM 679 N N . ALA A 1 90 ? -11.417 14.637 9.754 1.00 89.25 90 ALA A N 1
ATOM 680 C CA . ALA A 1 90 ? -12.251 14.318 8.603 1.00 89.25 90 ALA A CA 1
ATOM 681 C C . ALA A 1 90 ? -13.716 14.062 9.005 1.00 89.25 90 ALA A C 1
ATOM 683 O O . ALA A 1 90 ? -14.631 14.561 8.352 1.00 89.25 90 ALA A O 1
ATOM 684 N N . TYR A 1 91 ? -13.957 13.327 10.096 1.00 91.00 91 TYR A N 1
ATOM 685 C CA . TYR A 1 91 ? -15.307 13.026 10.582 1.00 91.00 91 TYR A CA 1
ATOM 686 C C . TYR A 1 91 ? -16.023 14.283 11.088 1.00 91.00 91 TYR A C 1
ATOM 688 O O . TYR A 1 91 ? -17.197 14.508 10.774 1.00 91.00 91 TYR A O 1
ATOM 696 N N . LYS A 1 92 ? -15.307 15.153 11.811 1.00 88.81 92 LYS A N 1
ATOM 697 C CA . LYS A 1 92 ? -15.842 16.442 12.257 1.00 88.81 92 LYS A CA 1
ATOM 698 C C . LYS A 1 92 ? -16.177 17.359 11.079 1.00 88.81 92 LYS A C 1
ATOM 700 O O . LYS A 1 92 ? -17.231 17.981 11.089 1.00 88.81 92 LYS A O 1
ATOM 705 N N . GLN A 1 93 ? -15.325 17.427 10.061 1.00 86.44 93 GLN A N 1
ATOM 706 C CA . GLN A 1 93 ? -15.537 18.289 8.896 1.00 86.44 93 GLN A CA 1
ATOM 707 C C . GLN A 1 93 ? -16.664 17.794 7.983 1.00 86.44 93 GLN A C 1
ATOM 709 O O . GLN A 1 93 ? -17.501 18.588 7.566 1.00 86.44 93 GLN A O 1
ATOM 714 N N . GLN A 1 94 ? -16.694 16.497 7.659 1.00 89.38 94 GLN A N 1
ATOM 715 C CA . GLN A 1 94 ? -17.644 15.960 6.679 1.00 89.38 94 GLN A CA 1
ATOM 716 C C . GLN A 1 94 ? -19.032 15.698 7.269 1.00 89.38 94 GLN A C 1
ATOM 718 O O . GLN A 1 94 ? -20.034 15.880 6.583 1.00 89.38 94 GLN A O 1
ATOM 723 N N . ILE A 1 95 ? -19.096 15.242 8.523 1.00 88.12 95 ILE A N 1
ATOM 724 C CA . ILE A 1 95 ? -20.335 14.739 9.139 1.00 88.12 95 ILE A CA 1
ATOM 725 C C . ILE A 1 95 ? -20.771 15.617 10.327 1.00 88.12 95 ILE A C 1
ATOM 727 O O . ILE A 1 95 ? -21.872 15.458 10.848 1.00 88.12 95 ILE A O 1
ATOM 731 N N . ASN A 1 96 ? -19.941 16.573 10.767 1.00 88.44 96 ASN A N 1
ATOM 732 C CA . ASN A 1 96 ? -20.136 17.310 12.024 1.00 88.44 96 ASN A CA 1
ATOM 733 C C . ASN A 1 96 ? -20.307 16.374 13.238 1.00 88.44 96 ASN A C 1
ATOM 735 O O . ASN A 1 96 ? -20.955 16.716 14.229 1.00 88.44 96 ASN A O 1
ATOM 739 N N . GLY A 1 97 ? -19.716 15.179 13.156 1.00 86.69 97 GLY A N 1
ATOM 740 C CA . GLY A 1 97 ? -19.809 14.164 14.191 1.00 86.69 97 GLY A CA 1
ATOM 741 C C . GLY A 1 97 ? -18.986 14.505 15.432 1.00 86.69 97 GLY A C 1
ATOM 742 O O . GLY A 1 97 ? -18.107 15.370 15.417 1.00 86.69 97 GLY A O 1
ATOM 743 N N . ILE A 1 98 ? -19.284 13.817 16.533 1.00 89.69 98 ILE A N 1
ATOM 744 C CA . ILE A 1 98 ? -18.545 13.948 17.792 1.00 89.69 98 ILE A CA 1
ATOM 745 C C . ILE A 1 98 ? -17.431 12.903 17.811 1.00 89.69 98 ILE A C 1
ATOM 747 O O . ILE A 1 98 ? -17.678 11.723 17.571 1.00 89.69 98 ILE A O 1
ATOM 751 N N . THR A 1 99 ? -16.215 13.339 18.126 1.00 90.19 99 THR A N 1
ATOM 752 C CA . THR A 1 99 ? -15.036 12.479 18.271 1.00 90.19 99 THR A CA 1
ATOM 753 C C . THR A 1 99 ? -14.480 12.605 19.679 1.00 90.19 99 THR A C 1
ATOM 755 O O . THR A 1 99 ? -14.339 13.719 20.182 1.00 90.19 99 THR A O 1
ATOM 758 N N . ALA A 1 100 ? -14.116 11.484 20.295 1.00 90.00 100 ALA A N 1
ATOM 759 C CA . ALA A 1 100 ? -13.404 11.456 21.566 1.00 90.00 100 ALA A CA 1
ATOM 760 C C . ALA A 1 100 ? -12.084 10.707 21.377 1.00 90.00 100 ALA A C 1
ATOM 762 O O . ALA A 1 100 ? -12.075 9.571 20.904 1.00 90.00 100 ALA A O 1
ATOM 763 N N . LEU A 1 101 ? -10.977 11.354 21.734 1.00 86.88 101 LEU A N 1
ATOM 764 C CA . LEU A 1 101 ? -9.634 10.806 21.594 1.00 86.88 101 LEU A CA 1
ATOM 765 C C . LEU A 1 101 ? -9.025 10.615 22.980 1.00 86.88 101 LEU A C 1
ATOM 767 O O . LEU A 1 101 ? -8.930 11.564 23.755 1.00 86.88 101 LEU A O 1
ATOM 771 N N . HIS A 1 102 ? -8.595 9.394 23.283 1.00 87.06 102 HIS A N 1
ATOM 772 C CA . HIS A 1 102 ? -7.864 9.094 24.507 1.00 87.06 102 HIS A CA 1
ATOM 773 C C . HIS A 1 102 ? -6.491 8.525 24.147 1.00 87.06 102 HIS A C 1
ATOM 775 O O . HIS A 1 102 ? -6.394 7.437 23.583 1.00 87.06 102 HIS A O 1
ATOM 781 N N . SER A 1 103 ? -5.429 9.262 24.485 1.00 82.19 103 SER A N 1
ATOM 782 C CA . SER A 1 103 ? -4.034 8.795 24.395 1.00 82.19 103 SER A CA 1
ATOM 783 C C . SER A 1 103 ? -3.551 8.408 22.981 1.00 82.19 103 SER A C 1
ATOM 785 O O . SER A 1 103 ? -2.787 7.450 22.807 1.00 82.19 103 SER A O 1
ATOM 787 N N . TRP A 1 104 ? -3.968 9.167 21.960 1.00 83.19 104 TRP A N 1
ATOM 788 C CA . TRP A 1 104 ? -3.472 9.048 20.582 1.00 83.19 104 TRP A CA 1
ATOM 789 C C . TRP A 1 104 ? -2.499 10.192 20.248 1.00 83.19 104 TRP A C 1
ATOM 791 O O . TRP A 1 104 ? -2.765 11.324 20.656 1.00 83.19 104 TRP A O 1
ATOM 801 N N . PRO A 1 105 ? -1.386 9.942 19.530 1.00 75.00 105 PRO A N 1
ATOM 802 C CA . PRO A 1 105 ? -0.439 10.995 19.179 1.00 75.00 105 PRO A CA 1
ATOM 803 C C . PRO A 1 105 ? -1.050 12.015 18.214 1.00 75.00 105 PRO A C 1
ATOM 805 O O . PRO A 1 105 ? -1.753 11.647 17.272 1.00 75.00 105 PRO A O 1
ATOM 808 N N . LEU A 1 106 ? -0.724 13.288 18.447 1.00 66.62 106 LEU A N 1
ATOM 809 C CA . LEU A 1 106 ? -1.102 14.419 17.595 1.00 66.62 106 LEU A CA 1
ATOM 810 C C . LEU A 1 106 ? 0.044 14.899 16.696 1.00 66.62 106 LEU A C 1
ATOM 812 O O . LEU A 1 106 ? -0.177 15.737 15.843 1.00 66.62 106 LEU A O 1
ATOM 816 N N . HIS A 1 107 ? 1.258 14.378 16.847 1.00 61.31 107 HIS A N 1
ATOM 817 C CA . HIS A 1 107 ? 2.376 14.707 15.964 1.00 61.31 107 HIS A CA 1
ATOM 818 C C . HIS A 1 107 ? 3.217 13.450 15.715 1.00 61.31 107 HIS A C 1
ATOM 820 O O . HIS A 1 107 ? 3.282 12.581 16.599 1.00 61.31 107 HIS A O 1
ATOM 826 N N . PRO A 1 108 ? 3.849 13.319 14.533 1.00 56.28 108 PRO A N 1
ATOM 827 C CA . PRO A 1 108 ? 4.967 12.401 14.388 1.00 56.28 108 PRO A CA 1
ATOM 828 C C . PRO A 1 108 ? 6.050 12.824 15.389 1.00 56.28 108 PRO A C 1
ATOM 830 O O . PRO A 1 108 ? 6.193 14.003 15.702 1.00 56.28 108 PRO A O 1
ATOM 833 N N . PHE A 1 109 ? 6.745 11.858 15.979 1.00 52.69 109 PHE A N 1
ATOM 834 C CA . PHE A 1 109 ? 7.782 12.164 16.962 1.00 52.69 109 PHE A CA 1
ATOM 835 C C . PHE A 1 109 ? 8.913 12.941 16.267 1.00 52.69 109 PHE A C 1
ATOM 837 O O . PHE A 1 109 ? 9.388 12.490 15.225 1.00 52.69 109 PHE A O 1
ATOM 844 N N . GLU A 1 110 ? 9.325 14.083 16.825 1.00 43.31 110 GLU A N 1
ATOM 845 C CA . GLU A 1 110 ? 10.617 14.696 16.503 1.00 43.31 110 GLU A CA 1
ATOM 846 C C . GLU A 1 110 ? 11.695 13.760 17.040 1.00 43.31 110 GLU A C 1
ATOM 848 O O . GLU A 1 110 ? 11.863 13.618 18.252 1.00 43.31 110 GLU A O 1
ATOM 853 N N . ASP A 1 111 ? 12.399 13.075 16.144 1.00 45.00 111 ASP A N 1
ATOM 854 C CA . ASP A 1 111 ? 13.692 12.528 16.520 1.00 45.00 111 ASP A CA 1
ATOM 855 C C . ASP A 1 111 ? 14.659 13.715 16.588 1.00 45.00 111 ASP A C 1
ATOM 857 O O . ASP A 1 111 ? 14.768 14.485 15.630 1.00 45.00 111 ASP A O 1
ATOM 861 N N . ASP A 1 112 ? 15.347 13.881 17.720 1.00 37.09 112 ASP A N 1
ATOM 862 C CA . ASP A 1 112 ? 16.434 14.851 17.899 1.00 37.09 112 ASP A CA 1
ATOM 863 C C . ASP A 1 112 ? 17.656 14.346 17.112 1.00 37.09 112 ASP A C 1
ATOM 865 O O . ASP A 1 112 ? 18.687 13.921 17.648 1.00 37.09 112 ASP A O 1
ATOM 869 N N . ALA A 1 113 ? 17.497 14.284 15.788 1.00 41.75 113 ALA A N 1
ATOM 870 C CA . ALA A 1 113 ? 18.515 13.893 14.839 1.00 41.75 113 ALA A CA 1
ATOM 871 C C . ALA A 1 113 ? 19.551 15.016 14.786 1.00 41.75 113 ALA A C 1
ATOM 873 O O . ALA A 1 113 ? 19.554 15.877 13.909 1.00 41.75 113 ALA A O 1
ATOM 874 N N . THR A 1 114 ? 20.455 15.025 15.764 1.00 34.75 114 THR A N 1
ATOM 875 C CA . THR A 1 114 ? 21.626 15.896 15.712 1.00 34.75 114 THR A CA 1
ATOM 876 C C . THR A 1 114 ? 22.411 15.588 14.435 1.00 34.75 114 THR A C 1
ATOM 878 O O . THR A 1 114 ? 23.040 14.535 14.318 1.00 34.75 114 THR A O 1
ATOM 881 N N . ASN A 1 115 ? 22.374 16.521 13.477 1.00 36.22 115 ASN A N 1
ATOM 882 C CA . ASN A 1 115 ? 23.157 16.492 12.244 1.00 36.22 115 ASN A CA 1
ATOM 883 C C . ASN A 1 115 ? 24.629 16.229 12.569 1.00 36.22 115 ASN A C 1
ATOM 885 O O . ASN A 1 115 ? 25.359 17.109 13.031 1.00 36.22 115 ASN A O 1
ATOM 889 N N . ARG A 1 116 ? 25.073 14.989 12.362 1.00 43.19 116 ARG A N 1
ATOM 890 C CA . ARG A 1 116 ? 26.462 14.584 12.573 1.00 43.19 116 ARG A CA 1
ATOM 891 C C . ARG A 1 116 ? 26.910 13.704 11.424 1.00 43.19 116 ARG A C 1
ATOM 893 O O . ARG A 1 116 ? 26.805 12.481 11.457 1.00 43.19 116 ARG A O 1
ATOM 900 N N . THR A 1 117 ? 27.500 14.354 10.431 1.00 38.03 117 THR A N 1
ATOM 901 C CA . THR A 1 117 ? 28.290 13.708 9.387 1.00 38.03 117 THR A CA 1
ATOM 902 C C . THR A 1 117 ? 29.424 12.915 10.026 1.00 38.03 117 THR A C 1
ATOM 904 O O . THR A 1 117 ? 30.341 13.473 10.633 1.00 38.03 117 THR A O 1
ATOM 907 N N . SER A 1 118 ? 29.377 11.594 9.892 1.00 43.81 118 SER A N 1
ATOM 908 C CA . SER A 1 118 ? 30.513 10.731 10.189 1.00 43.81 118 SER A CA 1
ATOM 909 C C . SER A 1 118 ? 30.761 9.798 9.016 1.00 43.81 118 SER A C 1
ATOM 911 O O . SER A 1 118 ? 29.824 9.289 8.408 1.00 43.81 118 SER A O 1
ATOM 913 N N . SER A 1 119 ? 32.036 9.608 8.679 1.00 44.84 119 SER A N 1
ATOM 914 C CA . SER A 1 119 ? 32.444 8.634 7.671 1.00 44.84 119 SER A CA 1
ATOM 915 C C . SER A 1 119 ? 32.125 7.233 8.195 1.00 44.84 119 SER A C 1
ATOM 917 O O . SER A 1 119 ? 32.775 6.744 9.122 1.00 44.84 119 SER A O 1
ATOM 919 N N . LEU A 1 120 ? 31.072 6.620 7.656 1.00 56.28 120 LEU A N 1
ATOM 920 C CA . LEU A 1 120 ? 30.686 5.243 7.945 1.00 56.28 120 LEU A CA 1
ATOM 921 C C . LEU A 1 120 ? 31.366 4.338 6.916 1.00 56.28 120 LEU A C 1
ATOM 923 O O . LEU A 1 120 ? 31.046 4.380 5.731 1.00 56.28 120 LEU A O 1
ATOM 927 N N . SER A 1 121 ? 32.310 3.512 7.362 1.00 52.38 121 SER A N 1
ATOM 928 C CA . SER A 1 121 ? 32.921 2.478 6.529 1.00 52.38 121 SER A CA 1
ATOM 929 C C . SER A 1 121 ? 32.175 1.152 6.690 1.00 52.38 121 SER A C 1
ATOM 931 O O . SER A 1 121 ? 31.792 0.750 7.793 1.00 52.38 121 SER A O 1
ATOM 933 N N . CYS A 1 122 ? 31.943 0.457 5.575 1.00 54.72 122 CYS A N 1
ATOM 934 C CA . CYS A 1 122 ? 31.307 -0.857 5.587 1.00 54.72 122 CYS A CA 1
ATOM 935 C C . CYS A 1 122 ? 32.205 -1.861 6.330 1.00 54.72 122 CYS A C 1
ATOM 937 O O . CYS A 1 122 ? 33.297 -2.182 5.862 1.00 54.72 122 CYS A O 1
ATOM 939 N N . SER A 1 123 ? 31.747 -2.374 7.477 1.00 53.97 123 SER A N 1
ATOM 940 C CA . SER A 1 123 ? 32.401 -3.504 8.148 1.00 53.97 123 SER A CA 1
ATOM 941 C C . SER A 1 123 ? 31.916 -4.827 7.550 1.00 53.97 123 SER A C 1
ATOM 943 O O . SER A 1 123 ? 30.721 -5.003 7.302 1.00 53.97 123 SER A O 1
ATOM 945 N N . LYS A 1 124 ? 32.839 -5.774 7.349 1.00 57.19 124 LYS A N 1
ATOM 946 C CA . LYS A 1 124 ? 32.575 -7.093 6.747 1.00 57.19 124 LYS A CA 1
ATOM 947 C C . LYS A 1 124 ? 31.647 -7.987 7.581 1.00 57.19 124 LYS A C 1
ATOM 949 O O . LYS A 1 124 ? 31.111 -8.949 7.043 1.00 57.19 124 LYS A O 1
ATOM 954 N N . ASP A 1 125 ? 31.393 -7.651 8.845 1.00 61.34 125 ASP A N 1
ATOM 955 C CA . ASP A 1 125 ? 30.633 -8.508 9.768 1.00 61.34 125 ASP A CA 1
ATOM 956 C C . ASP A 1 125 ? 29.108 -8.505 9.539 1.00 61.34 125 ASP A C 1
ATOM 958 O O . ASP A 1 125 ? 28.367 -9.213 10.223 1.00 61.34 125 ASP A O 1
ATOM 962 N N . GLY A 1 126 ? 28.592 -7.718 8.582 1.00 61.19 126 GLY A N 1
ATOM 963 C CA . GLY A 1 126 ? 27.187 -7.775 8.147 1.00 61.19 126 GLY A CA 1
ATOM 964 C C . GLY A 1 126 ? 26.145 -7.482 9.241 1.00 61.19 126 GLY A C 1
ATOM 965 O O . GLY A 1 126 ? 24.972 -7.836 9.082 1.00 61.19 126 GLY A O 1
ATOM 966 N N . GLY A 1 127 ? 26.571 -6.894 10.365 1.00 67.81 127 GLY A N 1
ATOM 967 C CA . GLY A 1 127 ? 25.746 -6.553 11.531 1.00 67.81 127 GLY A CA 1
ATOM 968 C C . GLY A 1 127 ? 25.009 -5.216 11.421 1.00 67.81 127 GLY A C 1
ATOM 969 O O . GLY A 1 127 ? 24.134 -4.926 12.232 1.00 67.81 127 GLY A O 1
ATOM 970 N N . VAL A 1 128 ? 25.359 -4.405 10.423 1.00 72.44 128 VAL A N 1
ATOM 971 C CA . VAL A 1 128 ? 24.795 -3.076 10.183 1.00 72.44 128 VAL A CA 1
ATOM 972 C C . VAL A 1 128 ? 24.631 -2.887 8.683 1.00 72.44 128 VAL A C 1
ATOM 974 O O . VAL A 1 128 ? 25.542 -3.205 7.918 1.00 72.44 128 VAL A O 1
ATOM 977 N N . ARG A 1 129 ? 23.478 -2.369 8.271 1.00 76.81 129 ARG A N 1
ATOM 978 C CA . ARG A 1 129 ? 23.215 -1.899 6.913 1.00 76.81 129 ARG A CA 1
ATOM 979 C C . ARG A 1 129 ? 23.046 -0.391 6.949 1.00 76.81 129 ARG A C 1
ATOM 981 O O . ARG A 1 129 ? 22.430 0.136 7.871 1.00 76.81 129 ARG A O 1
ATOM 988 N N . VAL A 1 130 ? 23.605 0.277 5.954 1.00 77.38 130 VAL A N 1
ATOM 989 C CA . VAL A 1 130 ? 23.559 1.731 5.825 1.00 77.38 130 VAL A CA 1
ATOM 990 C C . VAL A 1 130 ? 22.900 2.048 4.493 1.00 77.38 130 VAL A C 1
ATOM 992 O O . VAL A 1 130 ? 23.285 1.481 3.471 1.00 77.38 130 VAL A O 1
ATOM 995 N N . PHE A 1 131 ? 21.901 2.919 4.524 1.00 78.62 131 PHE A N 1
ATOM 996 C CA . PHE A 1 131 ? 21.160 3.373 3.357 1.00 78.62 131 PHE A CA 1
ATOM 997 C C . PHE A 1 131 ? 21.243 4.893 3.272 1.00 78.62 131 PHE A C 1
ATOM 999 O O . PHE A 1 131 ? 21.203 5.583 4.289 1.00 78.62 131 PHE A O 1
ATOM 1006 N N . LEU A 1 132 ? 21.328 5.404 2.050 1.00 79.50 132 LEU A N 1
ATOM 1007 C CA . LEU A 1 132 ? 20.928 6.775 1.761 1.00 79.50 132 LEU A CA 1
ATOM 1008 C C . LEU A 1 132 ? 19.407 6.774 1.565 1.00 79.50 132 LEU A C 1
ATOM 1010 O O . LEU A 1 132 ? 18.872 5.738 1.158 1.00 79.50 132 LEU A O 1
ATOM 1014 N N . PRO A 1 133 ? 18.702 7.896 1.778 1.00 79.38 133 PRO A N 1
ATOM 1015 C CA . PRO A 1 133 ? 17.263 7.974 1.527 1.00 79.38 133 PRO A CA 1
ATOM 1016 C C . PRO A 1 133 ? 16.887 7.446 0.130 1.00 79.38 133 PRO A C 1
ATOM 1018 O O . PRO A 1 133 ? 16.025 6.572 0.001 1.00 79.38 133 PRO A O 1
ATOM 1021 N N . SER A 1 134 ? 17.662 7.820 -0.894 1.00 79.00 134 SER A N 1
ATOM 1022 C CA . SER A 1 134 ? 17.510 7.362 -2.284 1.00 79.00 134 SER A CA 1
ATOM 1023 C C . SER A 1 134 ? 17.752 5.865 -2.515 1.00 79.00 134 SER A C 1
ATOM 1025 O O . SER A 1 134 ? 17.266 5.318 -3.502 1.00 79.00 134 SER A O 1
ATOM 1027 N N . THR A 1 135 ? 18.493 5.191 -1.630 1.00 79.69 135 THR A N 1
ATOM 1028 C CA . THR A 1 135 ? 18.826 3.762 -1.751 1.00 79.69 135 THR A CA 1
ATOM 1029 C C . THR A 1 135 ? 18.054 2.882 -0.773 1.00 79.69 135 THR A C 1
ATOM 1031 O O . THR A 1 135 ? 18.251 1.663 -0.745 1.00 79.69 135 THR A O 1
ATOM 1034 N N . THR A 1 136 ? 17.148 3.466 0.017 1.00 81.31 136 THR A N 1
ATOM 1035 C CA . THR A 1 136 ? 16.234 2.692 0.859 1.00 81.31 136 THR A CA 1
ATOM 1036 C C . THR A 1 136 ? 15.346 1.775 0.014 1.00 81.31 136 THR A C 1
ATOM 1038 O O . THR A 1 136 ? 14.958 2.125 -1.104 1.00 81.31 136 THR A O 1
ATOM 1041 N N . PRO A 1 137 ? 14.967 0.593 0.533 1.00 86.56 137 PRO A N 1
ATOM 1042 C CA . PRO A 1 137 ? 13.960 -0.235 -0.111 1.00 86.56 137 PRO A CA 1
ATOM 1043 C C . PRO A 1 137 ? 12.677 0.564 -0.368 1.00 86.56 137 PRO A C 1
ATOM 1045 O O . PRO A 1 137 ? 12.039 1.025 0.575 1.00 86.56 137 PRO A O 1
ATOM 1048 N N . THR A 1 138 ? 12.240 0.665 -1.627 1.00 86.06 138 THR A N 1
ATOM 1049 C CA . THR A 1 138 ? 11.047 1.447 -2.013 1.00 86.06 138 THR A CA 1
ATOM 1050 C C . THR A 1 138 ? 9.802 1.061 -1.209 1.00 86.06 138 THR A C 1
ATOM 1052 O O . THR A 1 138 ? 9.002 1.916 -0.847 1.00 86.06 138 THR A O 1
ATOM 1055 N N . ARG A 1 139 ? 9.677 -0.223 -0.847 1.00 89.25 139 ARG A N 1
ATOM 1056 C CA . ARG A 1 139 ? 8.585 -0.756 -0.015 1.00 89.25 139 ARG A CA 1
ATOM 1057 C C . ARG A 1 139 ? 8.505 -0.163 1.397 1.00 89.25 139 ARG A C 1
ATOM 1059 O O . ARG A 1 139 ? 7.533 -0.421 2.102 1.00 89.25 139 ARG A O 1
ATOM 1066 N N . TRP A 1 140 ? 9.551 0.512 1.869 1.00 88.62 140 TRP A N 1
ATOM 1067 C CA . TRP A 1 140 ? 9.525 1.192 3.161 1.00 88.62 140 TRP A CA 1
ATOM 1068 C C . TRP A 1 140 ? 8.731 2.488 3.103 1.00 88.62 140 TRP A C 1
ATOM 1070 O O . TRP A 1 140 ? 8.221 2.890 4.142 1.00 88.62 140 TRP A O 1
ATOM 1080 N N . HIS A 1 141 ? 8.595 3.105 1.921 1.00 89.06 141 HIS A N 1
ATOM 1081 C CA . HIS A 1 141 ? 7.959 4.414 1.771 1.00 89.06 141 HIS A CA 1
ATOM 1082 C C . HIS A 1 141 ? 8.480 5.417 2.821 1.00 89.06 141 HIS A C 1
ATOM 1084 O O . HIS A 1 141 ? 7.707 6.037 3.556 1.00 89.06 141 HIS A O 1
ATOM 1090 N N . TYR A 1 142 ? 9.810 5.516 2.910 1.00 84.38 142 TYR A N 1
ATOM 1091 C CA . TYR A 1 142 ? 10.515 6.315 3.915 1.00 84.38 142 TYR A CA 1
ATOM 1092 C C . TYR A 1 142 ? 11.577 7.252 3.318 1.00 84.38 142 TYR A C 1
ATOM 1094 O O . TYR A 1 142 ? 11.775 8.351 3.823 1.00 84.38 142 TYR A O 1
ATOM 1102 N N . GLY A 1 143 ? 12.234 6.851 2.223 1.00 76.69 143 GLY A N 1
ATOM 1103 C CA . GLY A 1 143 ? 13.388 7.556 1.651 1.00 76.69 143 GLY A CA 1
ATOM 1104 C C . GLY A 1 143 ? 13.131 8.928 1.023 1.00 76.69 143 GLY A C 1
ATOM 1105 O O . GLY A 1 143 ? 14.086 9.581 0.629 1.00 76.69 143 GLY A O 1
ATOM 1106 N N . ASP A 1 144 ? 11.878 9.361 0.911 1.00 70.69 144 ASP A N 1
ATOM 1107 C CA . ASP A 1 144 ? 11.497 10.678 0.371 1.00 70.69 144 ASP A CA 1
ATOM 1108 C C . ASP A 1 144 ? 10.909 11.586 1.467 1.00 70.69 144 ASP A C 1
ATOM 1110 O O . ASP A 1 144 ? 10.103 12.469 1.200 1.00 70.69 144 ASP A O 1
ATOM 1114 N N . SER A 1 145 ? 11.223 11.297 2.735 1.00 67.81 145 SER A N 1
ATOM 1115 C CA . SER A 1 145 ? 10.738 12.073 3.876 1.00 67.81 145 SER A CA 1
ATOM 1116 C C . SER A 1 145 ? 11.810 13.019 4.391 1.00 67.81 145 SER A C 1
ATOM 1118 O O . SER A 1 145 ? 12.943 12.588 4.611 1.00 67.81 145 SER A O 1
ATOM 1120 N N . ASP A 1 146 ? 11.426 14.257 4.709 1.00 63.78 146 ASP A N 1
ATOM 1121 C CA . ASP A 1 146 ? 12.310 15.198 5.417 1.00 63.78 146 ASP A CA 1
ATOM 1122 C C . ASP A 1 146 ? 12.733 14.670 6.806 1.00 63.78 146 ASP A C 1
ATOM 1124 O O . ASP A 1 146 ? 13.703 15.141 7.390 1.00 63.78 146 ASP A O 1
ATOM 1128 N N . ILE A 1 147 ? 12.027 13.656 7.327 1.00 64.38 147 ILE A N 1
ATOM 1129 C CA . ILE A 1 147 ? 12.282 13.014 8.625 1.00 64.38 147 ILE A CA 1
ATOM 1130 C C . ILE A 1 147 ? 13.369 11.925 8.523 1.00 64.38 147 ILE A C 1
ATOM 1132 O O . ILE A 1 147 ? 13.937 11.516 9.531 1.00 64.38 147 ILE A O 1
ATOM 1136 N N . ALA A 1 148 ? 13.686 11.428 7.323 1.00 62.94 148 ALA A N 1
ATOM 1137 C CA . ALA A 1 148 ? 14.539 10.249 7.145 1.00 62.94 148 ALA A CA 1
ATOM 1138 C C . ALA A 1 148 ? 16.019 10.477 7.498 1.00 62.94 148 ALA A C 1
ATOM 1140 O O . ALA A 1 148 ? 16.775 9.508 7.612 1.00 62.94 148 ALA A O 1
ATOM 1141 N N . GLY A 1 149 ? 16.420 11.739 7.683 1.00 69.88 149 GLY A N 1
ATOM 1142 C CA . GLY A 1 149 ? 17.811 12.144 7.855 1.00 69.88 149 GLY A CA 1
ATOM 1143 C C . GLY A 1 149 ? 18.668 11.847 6.619 1.00 69.88 149 GLY A C 1
ATOM 1144 O O . GLY A 1 149 ? 18.227 11.233 5.649 1.00 69.88 149 GLY A O 1
ATOM 1145 N N . ASP A 1 150 ? 19.934 12.263 6.651 1.00 75.31 150 ASP A N 1
ATOM 1146 C CA . ASP A 1 150 ? 20.847 12.078 5.511 1.00 75.31 150 ASP A CA 1
ATOM 1147 C C . ASP A 1 150 ? 21.279 10.615 5.312 1.00 75.31 150 ASP A C 1
ATOM 1149 O O . ASP A 1 150 ? 21.670 10.203 4.216 1.00 75.31 150 ASP A O 1
ATOM 1153 N N . VAL A 1 151 ? 21.265 9.826 6.390 1.00 75.56 151 VAL A N 1
ATOM 1154 C CA . VAL A 1 151 ? 21.743 8.442 6.418 1.00 75.56 151 VAL A CA 1
ATOM 1155 C C . VAL A 1 151 ? 20.885 7.615 7.366 1.00 75.56 151 VAL A C 1
ATOM 1157 O O . VAL A 1 151 ? 20.705 7.967 8.528 1.00 75.56 151 VAL A O 1
ATOM 1160 N N . ILE A 1 152 ? 20.445 6.451 6.894 1.00 77.75 152 ILE A N 1
ATOM 1161 C CA . ILE A 1 152 ? 19.609 5.517 7.646 1.00 77.75 152 ILE A CA 1
ATOM 1162 C C . ILE A 1 152 ? 20.438 4.290 7.998 1.00 77.75 152 ILE A C 1
ATOM 1164 O O . ILE A 1 152 ? 21.002 3.622 7.127 1.00 77.75 152 ILE A O 1
ATOM 1168 N N . ILE A 1 153 ? 20.502 3.971 9.287 1.00 77.75 153 ILE A N 1
ATOM 1169 C CA . ILE A 1 153 ? 21.290 2.856 9.810 1.00 77.75 153 ILE A CA 1
ATOM 1170 C C . ILE A 1 153 ? 20.339 1.794 10.354 1.00 77.75 153 ILE A C 1
ATOM 1172 O O . ILE A 1 153 ? 19.635 2.020 11.331 1.00 77.75 153 ILE A O 1
ATOM 1176 N N . LEU A 1 154 ? 20.353 0.611 9.743 1.00 77.00 154 LEU A N 1
ATOM 1177 C CA . LEU A 1 154 ? 19.619 -0.554 10.224 1.00 77.00 154 LEU A CA 1
ATOM 1178 C C . LEU A 1 154 ? 20.597 -1.538 10.870 1.00 77.00 154 LEU A C 1
ATOM 1180 O O . LEU A 1 154 ? 21.445 -2.125 10.192 1.00 77.00 154 LEU A O 1
ATOM 1184 N N . THR A 1 155 ? 20.484 -1.741 12.179 1.00 72.06 155 THR A N 1
ATOM 1185 C CA . THR A 1 155 ? 21.288 -2.727 12.909 1.00 72.06 155 THR A CA 1
ATOM 1186 C C . THR A 1 155 ? 20.618 -4.102 12.912 1.00 72.06 155 THR A C 1
ATOM 1188 O O . THR A 1 155 ? 19.430 -4.251 12.614 1.00 72.06 155 THR A O 1
ATOM 1191 N N . ARG A 1 156 ? 21.385 -5.151 13.228 1.00 68.69 156 ARG A N 1
ATOM 1192 C CA . ARG A 1 156 ? 20.798 -6.439 13.613 1.00 68.69 156 ARG A CA 1
ATOM 1193 C C . ARG A 1 156 ? 20.107 -6.316 14.968 1.00 68.69 156 ARG A C 1
ATOM 1195 O O . ARG A 1 156 ? 20.497 -5.528 15.825 1.00 68.69 156 ARG A O 1
ATOM 1202 N N . ARG A 1 157 ? 19.101 -7.160 15.166 1.00 65.81 157 ARG A N 1
ATOM 1203 C CA . ARG A 1 157 ? 18.358 -7.263 16.425 1.00 65.81 157 ARG A CA 1
ATOM 1204 C C . ARG A 1 157 ? 19.296 -7.563 17.589 1.00 65.81 157 ARG A C 1
ATOM 1206 O O . ARG A 1 157 ? 20.237 -8.339 17.432 1.00 65.81 157 ARG A O 1
ATOM 1213 N N . GLY A 1 158 ? 19.027 -6.944 18.736 1.00 59.12 158 GLY A N 1
ATOM 1214 C CA . GLY A 1 158 ? 19.856 -7.076 19.936 1.00 59.12 158 GLY A CA 1
ATOM 1215 C C . GLY A 1 158 ? 21.211 -6.364 19.856 1.00 59.12 158 GLY A C 1
ATOM 1216 O O . GLY A 1 158 ? 22.027 -6.537 20.754 1.00 59.12 158 GLY A O 1
ATOM 1217 N N . MET A 1 159 ? 21.473 -5.575 18.805 1.00 58.03 159 MET A N 1
ATOM 1218 C CA . MET A 1 159 ? 22.688 -4.770 18.683 1.00 58.03 159 MET A CA 1
ATOM 1219 C C . MET A 1 159 ? 22.351 -3.280 18.674 1.00 58.03 159 MET A C 1
ATOM 1221 O O . MET A 1 159 ? 21.720 -2.778 17.742 1.00 58.03 159 MET A O 1
ATOM 1225 N N . GLU A 1 160 ? 22.858 -2.562 19.673 1.00 56.16 160 GLU A N 1
ATOM 1226 C CA . GLU A 1 160 ? 22.990 -1.110 19.623 1.00 56.16 160 GLU A CA 1
ATOM 1227 C C . GLU A 1 160 ? 24.414 -0.760 19.165 1.00 56.16 160 GLU A C 1
ATOM 1229 O O . GLU A 1 160 ? 25.399 -1.306 19.666 1.00 56.16 160 GLU A O 1
ATOM 1234 N N . LYS A 1 161 ? 24.543 0.168 18.213 1.00 54.12 161 LYS A N 1
ATOM 1235 C CA . LYS A 1 161 ? 25.804 0.881 17.978 1.00 54.12 161 LYS A CA 1
ATOM 1236 C C . LYS A 1 161 ? 25.609 2.345 18.331 1.00 54.12 161 LYS A C 1
ATOM 1238 O O . LYS A 1 161 ? 25.429 3.184 17.456 1.00 54.12 161 LYS A O 1
ATOM 1243 N N . CYS A 1 162 ? 25.685 2.647 19.618 1.00 56.44 162 CYS A N 1
ATOM 1244 C CA . CYS A 1 162 ? 25.845 4.018 20.068 1.00 56.44 162 CYS A CA 1
ATOM 1245 C C . CYS A 1 162 ? 27.337 4.357 20.157 1.00 56.44 162 CYS A C 1
ATOM 1247 O O . CYS A 1 162 ? 28.137 3.599 20.703 1.00 56.44 162 CYS A O 1
ATOM 1249 N N . ARG A 1 163 ? 27.724 5.520 19.621 1.00 52.53 163 ARG A N 1
ATOM 1250 C CA . ARG A 1 163 ? 29.130 5.938 19.533 1.00 52.53 163 ARG A CA 1
ATOM 1251 C C . ARG A 1 163 ? 29.757 6.278 20.894 1.00 52.53 163 ARG A C 1
ATOM 1253 O O . ARG A 1 163 ? 30.973 6.339 20.942 1.00 52.53 163 ARG A O 1
ATOM 1260 N N . ASN A 1 164 ? 28.976 6.470 21.967 1.00 53.16 164 ASN A N 1
ATOM 1261 C CA . ASN A 1 164 ? 29.465 6.842 23.310 1.00 53.16 164 ASN A CA 1
ATOM 1262 C C . ASN A 1 164 ? 28.527 6.421 24.472 1.00 53.16 164 ASN A C 1
ATOM 1264 O O . ASN A 1 164 ? 28.552 7.032 25.540 1.00 53.16 164 ASN A O 1
ATOM 1268 N N . CYS A 1 165 ? 27.679 5.406 24.294 1.00 56.66 165 CYS A N 1
ATOM 1269 C CA . CYS A 1 165 ? 26.782 4.947 25.359 1.00 56.66 165 CYS A CA 1
ATOM 1270 C C . CYS A 1 165 ? 27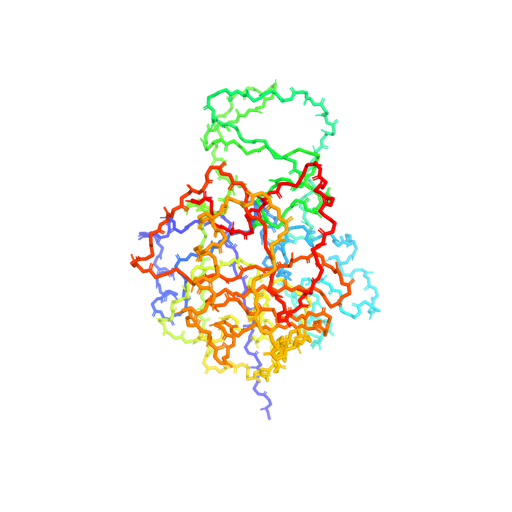.419 3.793 26.136 1.00 56.66 165 CYS A C 1
ATOM 1272 O O . CYS A 1 165 ? 28.131 2.966 25.565 1.00 56.66 165 CYS A O 1
ATOM 1274 N N . LYS A 1 166 ? 27.123 3.692 27.439 1.00 54.50 166 LYS A N 1
ATOM 1275 C CA . LYS A 1 166 ? 27.303 2.413 28.137 1.00 54.50 166 LYS A CA 1
ATOM 1276 C C . LYS A 1 166 ? 26.353 1.413 27.471 1.00 54.50 166 LYS A C 1
ATOM 1278 O O . LYS A 1 166 ? 25.176 1.759 27.371 1.00 54.50 166 LYS A O 1
ATOM 1283 N N . PRO A 1 167 ? 26.818 0.232 27.025 1.00 51.12 167 PRO A N 1
ATOM 1284 C CA . PRO A 1 167 ? 25.928 -0.772 26.465 1.00 51.12 167 PRO A CA 1
ATOM 1285 C C . PRO A 1 167 ? 24.859 -1.087 27.511 1.00 51.12 167 PRO A C 1
ATOM 1287 O O . PRO A 1 167 ? 25.163 -1.614 28.581 1.00 51.12 167 PRO A O 1
ATOM 1290 N N . LYS A 1 168 ? 23.621 -0.683 27.237 1.00 50.31 168 LYS A N 1
ATOM 1291 C CA . LYS A 1 168 ? 22.453 -1.175 27.956 1.00 50.31 168 LYS A CA 1
ATOM 1292 C C . LYS A 1 168 ? 21.910 -2.332 27.137 1.00 50.31 168 LYS A C 1
ATOM 1294 O O . LYS A 1 168 ? 21.797 -2.223 25.920 1.00 50.31 168 LYS A O 1
ATOM 1299 N N . GLU A 1 169 ? 21.566 -3.432 27.796 1.00 45.91 169 GLU A N 1
ATOM 1300 C CA . GLU A 1 169 ? 20.660 -4.396 27.181 1.00 45.91 169 GLU A CA 1
ATOM 1301 C C . GLU A 1 169 ? 19.361 -3.657 26.869 1.00 45.91 169 GLU A C 1
ATOM 1303 O O . GLU A 1 169 ? 18.647 -3.208 27.768 1.00 45.91 169 GLU A O 1
ATOM 1308 N N . MET A 1 170 ? 19.108 -3.444 25.582 1.00 50.50 170 MET A N 1
ATOM 1309 C CA . MET A 1 170 ? 17.887 -2.802 25.142 1.00 50.50 170 MET A CA 1
ATOM 1310 C C . MET A 1 170 ? 16.799 -3.867 25.074 1.00 50.50 170 MET A C 1
ATOM 1312 O O . MET A 1 170 ? 16.911 -4.853 24.348 1.00 50.50 170 MET A O 1
ATOM 1316 N N . THR A 1 171 ? 15.745 -3.657 25.852 1.00 52.44 171 THR A N 1
ATOM 1317 C CA . THR A 1 171 ? 14.503 -4.429 25.775 1.00 52.44 171 THR A CA 1
ATOM 1318 C C . THR A 1 171 ? 13.603 -3.953 24.634 1.00 52.44 171 THR A C 1
ATOM 1320 O O . THR A 1 171 ? 12.663 -4.660 24.271 1.00 52.44 171 THR A O 1
ATOM 1323 N N . ASP A 1 172 ? 13.880 -2.778 24.053 1.00 57.56 172 ASP A N 1
ATOM 1324 C CA . ASP A 1 172 ? 13.101 -2.228 22.947 1.00 57.56 172 ASP A CA 1
ATOM 1325 C C . ASP A 1 172 ? 13.530 -2.850 21.612 1.00 57.56 172 ASP A C 1
ATOM 1327 O O . ASP A 1 172 ? 14.589 -2.562 21.053 1.00 57.56 172 ASP A O 1
ATOM 1331 N N . LEU A 1 173 ? 12.688 -3.757 21.127 1.00 66.12 173 LEU A N 1
ATOM 1332 C CA . LEU A 1 173 ? 12.838 -4.444 19.851 1.00 66.12 173 LEU A CA 1
ATOM 1333 C C . LEU A 1 173 ? 12.063 -3.742 18.725 1.00 66.12 173 LEU A C 1
ATOM 1335 O O . LEU A 1 173 ? 11.857 -4.376 17.698 1.00 66.12 173 LEU A O 1
ATOM 1339 N N . SER A 1 174 ? 11.597 -2.499 18.897 1.00 72.38 174 SER A N 1
ATOM 1340 C CA . SER A 1 174 ? 10.808 -1.772 17.892 1.00 72.38 174 SER A CA 1
ATOM 1341 C C . SER A 1 174 ? 11.665 -1.068 16.824 1.00 72.38 174 SER A C 1
ATOM 1343 O O . SER A 1 174 ? 12.890 -1.027 16.898 1.00 72.38 174 SER A O 1
ATOM 1345 N N . GLY A 1 175 ? 11.028 -0.554 15.767 1.00 77.00 175 GLY A N 1
ATOM 1346 C CA . GLY A 1 175 ? 11.687 0.252 14.727 1.00 77.00 175 GLY A CA 1
ATOM 1347 C C . GLY A 1 175 ? 12.355 -0.521 13.585 1.00 77.00 175 GLY A C 1
ATOM 1348 O O . GLY A 1 175 ? 12.729 0.084 12.582 1.00 77.00 175 GLY A O 1
ATOM 1349 N N . PHE A 1 176 ? 12.443 -1.849 13.676 1.00 83.50 176 PHE A N 1
ATOM 1350 C CA . PHE A 1 176 ? 13.005 -2.683 12.612 1.00 83.50 176 PHE A CA 1
ATOM 1351 C C . PHE A 1 176 ? 12.083 -2.780 11.388 1.00 83.50 176 PHE A C 1
ATOM 1353 O O . PHE A 1 176 ? 10.950 -2.293 11.357 1.00 83.50 176 PHE A O 1
ATOM 1360 N N . ASP A 1 177 ? 12.601 -3.437 10.357 1.00 87.25 177 ASP A N 1
ATOM 1361 C CA . ASP A 1 177 ? 11.877 -3.786 9.144 1.00 87.25 177 ASP A CA 1
ATOM 1362 C C . ASP A 1 177 ? 10.571 -4.537 9.452 1.00 87.25 177 ASP A C 1
ATOM 1364 O O . ASP A 1 177 ? 10.589 -5.578 10.106 1.00 87.25 177 ASP A O 1
ATOM 1368 N N . TYR A 1 178 ? 9.443 -4.038 8.944 1.00 89.81 178 TYR A N 1
ATOM 1369 C CA . TYR A 1 178 ? 8.116 -4.600 9.213 1.00 89.81 178 TYR A CA 1
ATOM 1370 C C . TYR A 1 178 ? 7.900 -6.012 8.644 1.00 89.81 178 TYR A C 1
ATOM 1372 O O . TYR A 1 178 ? 6.917 -6.667 8.985 1.00 89.81 178 TYR A O 1
ATOM 1380 N N . LEU A 1 179 ? 8.779 -6.481 7.746 1.00 89.56 179 LEU A N 1
ATOM 1381 C CA . LEU A 1 179 ? 8.755 -7.869 7.272 1.00 89.56 179 LEU A CA 1
ATOM 1382 C C . LEU A 1 179 ? 9.288 -8.859 8.311 1.00 89.56 179 LEU A C 1
ATOM 1384 O O . LEU A 1 179 ? 9.070 -10.060 8.160 1.00 89.56 179 LEU A O 1
ATOM 1388 N N . ASP A 1 180 ? 9.977 -8.384 9.347 1.00 86.69 180 ASP A N 1
ATOM 1389 C CA . ASP A 1 180 ? 10.327 -9.220 10.484 1.00 86.69 180 ASP A CA 1
ATOM 1390 C C . ASP A 1 180 ? 9.046 -9.651 11.220 1.00 86.69 180 ASP A C 1
ATOM 1392 O O . ASP A 1 180 ? 8.253 -8.814 11.648 1.00 86.69 180 ASP A O 1
ATOM 1396 N N . GLU A 1 181 ? 8.845 -10.962 11.385 1.00 86.94 181 GLU A N 1
ATOM 1397 C CA . GLU A 1 181 ? 7.647 -11.552 12.006 1.00 86.94 181 GLU A CA 1
ATOM 1398 C C . GLU A 1 181 ? 7.340 -10.998 13.397 1.00 86.94 181 GLU A C 1
ATOM 1400 O O . GLU A 1 181 ? 6.185 -10.883 13.793 1.00 86.94 181 GLU A O 1
ATOM 1405 N N . SER A 1 182 ? 8.365 -10.598 14.137 1.00 84.19 182 SER A N 1
ATOM 1406 C CA . SER A 1 182 ? 8.184 -9.994 15.455 1.00 84.19 182 SER A CA 1
ATOM 1407 C C . SER A 1 182 ? 7.631 -8.568 15.430 1.00 84.19 182 SER A C 1
ATOM 1409 O O . SER A 1 182 ? 7.132 -8.111 16.452 1.00 84.19 182 SER A O 1
ATOM 1411 N N . MET A 1 183 ? 7.766 -7.847 14.311 1.00 88.88 183 MET A N 1
ATOM 1412 C CA . MET A 1 183 ? 7.212 -6.500 14.137 1.00 88.88 183 MET A CA 1
ATOM 1413 C C . MET A 1 183 ? 5.754 -6.568 13.705 1.00 88.88 183 MET A C 1
ATOM 1415 O O . MET A 1 183 ? 5.030 -5.582 13.809 1.00 88.88 183 MET A O 1
ATOM 1419 N N . GLN A 1 184 ? 5.314 -7.733 13.231 1.00 92.81 184 GLN A N 1
ATOM 1420 C CA . GLN A 1 184 ? 3.943 -7.947 12.815 1.00 92.81 184 GLN A CA 1
ATOM 1421 C C . GLN A 1 184 ? 3.012 -7.863 14.022 1.00 92.81 184 GLN A C 1
ATOM 1423 O O . GLN A 1 184 ? 3.243 -8.475 15.069 1.00 92.81 184 GLN A O 1
ATOM 1428 N N . THR A 1 185 ? 1.936 -7.106 13.863 1.00 92.50 185 THR A N 1
ATOM 1429 C CA . THR A 1 185 ? 0.936 -6.870 14.902 1.00 92.50 185 THR A CA 1
ATOM 1430 C C . THR A 1 185 ? -0.372 -7.576 14.560 1.00 92.50 185 THR A C 1
ATOM 1432 O O . THR A 1 185 ? -0.460 -8.366 13.610 1.00 92.50 185 THR A O 1
ATOM 1435 N N . VAL A 1 186 ? -1.391 -7.346 15.382 1.00 92.69 186 VAL A N 1
ATOM 1436 C CA . VAL A 1 186 ? -2.701 -7.983 15.259 1.00 92.69 186 VAL A CA 1
ATOM 1437 C C . VAL A 1 186 ? -3.784 -6.993 14.855 1.00 92.69 186 VAL A C 1
ATOM 1439 O O . VAL A 1 186 ? -3.694 -5.798 15.127 1.00 92.69 186 VAL A O 1
ATOM 1442 N N . PHE A 1 187 ? -4.828 -7.524 14.229 1.00 95.31 187 PHE A N 1
ATOM 1443 C CA . PHE A 1 187 ? -6.072 -6.822 13.953 1.00 95.31 187 PHE A CA 1
ATOM 1444 C C . PHE A 1 187 ? -7.226 -7.735 14.317 1.00 95.31 187 PHE A C 1
ATOM 1446 O O . PHE A 1 187 ? -7.225 -8.908 13.936 1.00 95.31 187 PHE A O 1
ATOM 1453 N N . TYR A 1 188 ? -8.193 -7.151 15.010 1.00 95.19 188 TYR A N 1
ATOM 1454 C CA . TYR A 1 188 ? -9.480 -7.750 15.293 1.00 95.19 188 TYR A CA 1
ATOM 1455 C C . TYR A 1 188 ? -10.557 -6.696 15.087 1.00 95.19 188 TYR A C 1
ATOM 1457 O O . TYR A 1 188 ? -10.365 -5.529 15.437 1.00 95.19 188 TYR A O 1
ATOM 1465 N N . ALA A 1 189 ? -11.691 -7.109 14.540 1.00 95.81 189 ALA A N 1
ATOM 1466 C CA . ALA A 1 189 ? -12.859 -6.262 14.404 1.00 95.81 189 ALA A CA 1
ATOM 1467 C C . ALA A 1 189 ? -14.129 -7.079 14.617 1.00 95.81 189 ALA A C 1
ATOM 1469 O O . ALA A 1 189 ? -14.271 -8.175 14.089 1.00 95.81 189 ALA A O 1
ATOM 1470 N N . GLN A 1 190 ? -15.071 -6.530 15.371 1.00 95.44 190 GLN A N 1
ATOM 1471 C CA . GLN A 1 190 ? -16.359 -7.159 15.630 1.00 95.44 190 GLN A CA 1
ATOM 1472 C C . GLN A 1 190 ? -17.433 -6.076 15.684 1.00 95.44 190 GLN A C 1
ATOM 1474 O O . GLN A 1 190 ? -17.184 -4.954 16.123 1.00 95.44 190 GLN A O 1
ATOM 1479 N N . GLY A 1 191 ? -18.630 -6.401 15.209 1.00 94.00 191 GLY A N 1
ATOM 1480 C CA . GLY A 1 191 ? -19.764 -5.487 15.200 1.00 94.00 191 GLY A CA 1
ATOM 1481 C C . GLY A 1 191 ? -20.751 -5.812 14.080 1.00 94.00 191 GLY A C 1
ATOM 1482 O O . GLY A 1 191 ? -20.480 -6.686 13.257 1.00 94.00 191 GLY A O 1
ATOM 1483 N N . PRO A 1 192 ? -21.883 -5.093 14.001 1.00 94.06 192 PRO A N 1
ATOM 1484 C CA . PRO A 1 192 ? -22.959 -5.394 13.050 1.00 94.06 192 PRO A CA 1
ATOM 1485 C C . PRO A 1 192 ? -22.534 -5.265 11.578 1.00 94.06 192 PRO A C 1
ATOM 1487 O O . PRO A 1 192 ? -23.101 -5.917 10.700 1.00 94.06 192 PRO A O 1
ATOM 1490 N N . SER A 1 193 ? -21.523 -4.440 11.296 1.00 95.19 193 SER A N 1
ATOM 1491 C CA . SER A 1 193 ? -21.011 -4.219 9.941 1.00 95.19 193 SER A CA 1
ATOM 1492 C C . SER A 1 193 ? -20.076 -5.327 9.451 1.00 95.19 193 SER A C 1
ATOM 1494 O O . SER A 1 193 ? -19.867 -5.441 8.243 1.00 95.19 193 SER A O 1
ATOM 1496 N N . PHE A 1 194 ? -19.520 -6.139 10.353 1.00 96.38 194 PHE A N 1
ATOM 1497 C CA . PHE A 1 194 ? -18.502 -7.139 10.042 1.00 96.38 194 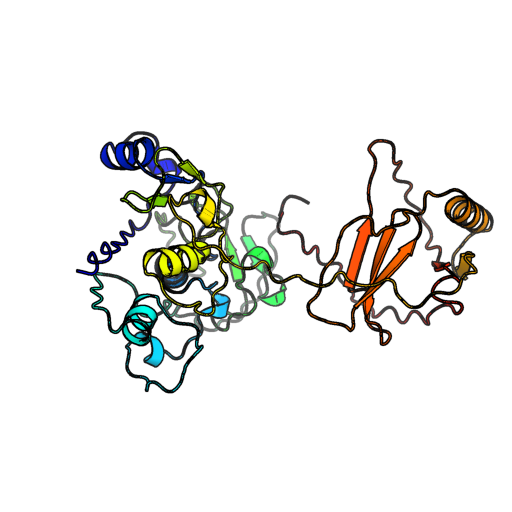PHE A CA 1
ATOM 1498 C C . PHE A 1 194 ? -19.094 -8.544 9.915 1.00 96.38 194 PHE A C 1
ATOM 1500 O O . PHE A 1 194 ? -20.026 -8.915 10.630 1.00 96.38 194 PHE A O 1
ATOM 1507 N N . LYS A 1 195 ? -18.530 -9.339 9.005 1.00 95.62 195 LYS A N 1
ATOM 1508 C CA . LYS A 1 195 ? -18.780 -10.782 8.942 1.00 95.62 195 LYS A CA 1
ATOM 1509 C C . LYS A 1 195 ? -18.185 -11.474 10.170 1.00 95.62 195 LYS A C 1
ATOM 1511 O O . LYS A 1 195 ? -17.278 -10.946 10.801 1.00 95.62 195 LYS A O 1
ATOM 1516 N N . SER A 1 196 ? -18.674 -12.671 10.468 1.00 94.81 196 SER A N 1
ATOM 1517 C CA . SER A 1 196 ? -18.144 -13.515 11.541 1.00 94.81 196 SER A CA 1
ATOM 1518 C C . SER A 1 196 ? -17.219 -14.594 10.967 1.00 94.81 196 SER A C 1
ATOM 1520 O O . SER A 1 196 ? -17.528 -15.163 9.916 1.00 94.81 196 SER A O 1
ATOM 1522 N N . GLY A 1 197 ? -16.084 -14.842 11.623 1.00 92.00 197 GLY A N 1
ATOM 1523 C CA . GLY A 1 197 ? -15.083 -15.844 11.248 1.00 92.00 197 GLY A CA 1
ATOM 1524 C C . GLY A 1 197 ? -14.278 -15.522 9.981 1.00 92.00 197 GLY A C 1
ATOM 1525 O O . GLY A 1 197 ? -13.740 -16.431 9.347 1.00 92.00 197 GLY A O 1
ATOM 1526 N N . ALA A 1 198 ? -14.221 -14.256 9.550 1.00 93.94 198 ALA A N 1
ATOM 1527 C CA . ALA A 1 198 ? -13.480 -13.876 8.344 1.00 93.94 198 ALA A CA 1
ATOM 1528 C C . ALA A 1 198 ? -12.013 -13.544 8.664 1.00 93.94 198 ALA A C 1
ATOM 1530 O O . ALA A 1 198 ? -11.726 -12.826 9.617 1.00 93.94 198 ALA A O 1
ATOM 1531 N N . VAL A 1 199 ? -11.082 -14.009 7.824 1.00 94.31 199 VAL A N 1
ATOM 1532 C CA . VAL A 1 199 ? -9.639 -13.798 8.023 1.00 94.31 199 VAL A CA 1
ATOM 1533 C C . VAL A 1 199 ? -9.023 -13.116 6.805 1.00 94.31 199 VAL A C 1
ATOM 1535 O O . VAL A 1 199 ? -8.995 -13.681 5.711 1.00 94.31 199 VAL A O 1
ATOM 1538 N N . LEU A 1 200 ? -8.487 -11.912 7.001 1.00 95.69 200 LEU A N 1
ATOM 1539 C CA . LEU A 1 200 ? -7.771 -11.162 5.969 1.00 95.69 200 LEU A CA 1
ATOM 1540 C C . LEU A 1 200 ? -6.353 -11.708 5.719 1.00 95.69 200 LEU A C 1
ATOM 1542 O O . LEU A 1 200 ? -5.714 -12.263 6.626 1.00 95.69 200 LEU A O 1
ATOM 1546 N N . PRO A 1 201 ? -5.812 -11.522 4.498 1.00 95.81 201 PRO A N 1
ATOM 1547 C CA . PRO A 1 201 ? -4.385 -11.699 4.255 1.00 95.81 201 PRO A CA 1
ATOM 1548 C C . PRO A 1 201 ? -3.570 -10.625 4.999 1.00 95.81 201 PRO A C 1
ATOM 1550 O O . PRO A 1 201 ? -4.132 -9.608 5.410 1.00 95.81 201 PRO A O 1
ATOM 1553 N N . PRO A 1 202 ? -2.242 -10.802 5.143 1.00 95.88 202 PRO A N 1
ATOM 1554 C CA . PRO A 1 202 ? -1.396 -9.766 5.713 1.00 95.88 202 PRO A CA 1
ATOM 1555 C C . PRO A 1 202 ? -1.513 -8.442 4.956 1.00 95.88 202 PRO A C 1
ATOM 1557 O O . PRO A 1 202 ? -1.509 -8.440 3.724 1.00 95.88 202 PRO A O 1
ATOM 1560 N N . PHE A 1 203 ? -1.591 -7.328 5.681 1.00 96.56 203 PHE A N 1
ATOM 1561 C CA . PHE A 1 203 ? -1.753 -5.996 5.091 1.00 96.56 203 PHE A CA 1
ATOM 1562 C C . PHE A 1 203 ? -1.022 -4.922 5.896 1.00 96.56 203 PHE A C 1
ATOM 1564 O O . PHE A 1 203 ? -0.737 -5.124 7.075 1.00 96.56 203 PHE A O 1
ATOM 1571 N N . GLN A 1 204 ? -0.717 -3.782 5.269 1.00 96.31 204 GLN A N 1
ATOM 1572 C CA . GLN A 1 204 ? -0.098 -2.649 5.961 1.00 96.31 204 GLN A CA 1
ATOM 1573 C C . GLN A 1 204 ? -1.132 -1.782 6.676 1.00 96.31 204 GLN A C 1
ATOM 1575 O O . GLN A 1 204 ? -2.204 -1.519 6.142 1.00 96.31 204 GLN A O 1
ATOM 1580 N N . ASN A 1 205 ? -0.806 -1.282 7.864 1.00 95.81 205 ASN A N 1
ATOM 1581 C CA . ASN A 1 205 ? -1.745 -0.522 8.698 1.00 95.81 205 ASN A CA 1
ATOM 1582 C C . ASN A 1 205 ? -2.312 0.772 8.065 1.00 95.81 205 ASN A C 1
ATOM 1584 O O . ASN A 1 205 ? -3.321 1.281 8.545 1.00 95.81 205 ASN A O 1
ATOM 1588 N N . VAL A 1 206 ? -1.745 1.268 6.962 1.00 96.62 206 VAL A N 1
ATOM 1589 C CA . VAL A 1 206 ? -2.344 2.345 6.149 1.00 96.62 206 VAL A CA 1
ATOM 1590 C C . VAL A 1 206 ? -3.723 1.984 5.576 1.00 96.62 206 VAL A C 1
ATOM 1592 O O . VAL A 1 206 ? -4.523 2.869 5.287 1.00 96.62 206 VAL A O 1
ATOM 1595 N N . GLU A 1 207 ? -4.039 0.691 5.455 1.00 97.50 207 GLU A N 1
ATOM 1596 C CA . GLU A 1 207 ? -5.314 0.204 4.914 1.00 97.50 207 GLU A CA 1
ATOM 1597 C C . GLU A 1 207 ? -6.522 0.482 5.830 1.00 97.50 207 GLU A C 1
ATOM 1599 O O . GLU A 1 207 ? -7.666 0.445 5.370 1.00 97.50 207 GLU A O 1
ATOM 1604 N N . TYR A 1 208 ? -6.305 0.796 7.116 1.00 97.12 208 TYR A N 1
ATOM 1605 C CA . TYR A 1 208 ? -7.400 1.055 8.060 1.00 97.12 208 TYR A CA 1
ATOM 1606 C C . TYR A 1 208 ? -8.254 2.260 7.690 1.00 97.12 208 TYR A C 1
ATOM 1608 O O . TYR A 1 208 ? -9.470 2.223 7.879 1.00 97.12 208 TYR A O 1
ATOM 1616 N N . MET A 1 209 ? -7.640 3.308 7.138 1.00 96.19 209 MET A N 1
ATOM 1617 C CA . MET A 1 209 ? -8.336 4.559 6.854 1.00 96.19 209 MET A CA 1
ATOM 1618 C C . MET A 1 209 ? -9.553 4.326 5.955 1.00 96.19 209 MET A C 1
ATOM 1620 O O . MET A 1 209 ? -10.656 4.752 6.282 1.00 96.19 209 MET A O 1
ATOM 1624 N N . ASN A 1 210 ? -9.395 3.566 4.867 1.00 96.12 210 ASN A N 1
ATOM 1625 C CA . ASN A 1 210 ? -10.501 3.296 3.945 1.00 96.12 210 ASN A CA 1
ATOM 1626 C C . ASN A 1 210 ? -11.593 2.407 4.554 1.00 96.12 210 ASN A C 1
ATOM 1628 O O . ASN A 1 210 ? -12.762 2.592 4.224 1.00 96.12 210 ASN A O 1
ATOM 1632 N N . LEU A 1 211 ? -11.242 1.478 5.453 1.00 96.69 211 LEU A N 1
ATOM 1633 C CA . LEU A 1 211 ? -12.241 0.716 6.207 1.00 96.69 211 LEU A CA 1
ATOM 1634 C C . LEU A 1 211 ? -13.089 1.658 7.072 1.00 96.69 211 LEU A C 1
ATOM 1636 O O . LEU A 1 211 ? -14.310 1.543 7.098 1.00 96.69 211 LEU A O 1
ATOM 1640 N N . TRP A 1 212 ? -12.458 2.590 7.782 1.00 96.19 212 TRP A N 1
ATOM 1641 C CA . TRP A 1 212 ? -13.174 3.500 8.674 1.00 96.19 212 TRP A CA 1
ATOM 1642 C C . TRP A 1 212 ? -14.031 4.506 7.926 1.00 96.19 212 TRP A C 1
ATOM 1644 O O . TRP A 1 212 ? -15.151 4.760 8.359 1.00 96.19 212 TRP A O 1
ATOM 1654 N N . LEU A 1 213 ? -13.556 5.014 6.786 1.00 94.81 213 LEU A N 1
ATOM 1655 C CA . LEU A 1 213 ? -14.373 5.847 5.907 1.00 94.81 213 LEU A CA 1
ATOM 1656 C C . LEU A 1 213 ? -15.650 5.107 5.476 1.00 94.81 213 LEU A C 1
ATOM 1658 O O . LEU A 1 213 ? -16.728 5.691 5.526 1.00 94.81 213 LEU A O 1
ATOM 1662 N N . ASP A 1 214 ? -15.559 3.815 5.144 1.00 94.44 214 ASP A N 1
ATOM 1663 C CA . ASP A 1 214 ? -16.732 3.010 4.781 1.00 94.44 214 ASP A CA 1
ATOM 1664 C C . ASP A 1 214 ? -17.689 2.798 5.960 1.00 94.44 214 ASP A C 1
ATOM 1666 O O . ASP A 1 214 ? -18.896 2.992 5.820 1.00 94.44 214 ASP A O 1
ATOM 1670 N N . LEU A 1 215 ? -17.166 2.424 7.133 1.00 94.94 215 LEU A N 1
ATOM 1671 C CA . LEU A 1 215 ? -17.975 2.187 8.338 1.00 94.94 215 LEU A CA 1
ATOM 1672 C C . LEU A 1 215 ? -18.688 3.456 8.818 1.00 94.94 215 LEU A C 1
ATOM 1674 O O . LEU A 1 215 ? -19.825 3.396 9.292 1.00 94.94 215 LEU A O 1
ATOM 1678 N N . LEU A 1 216 ? -18.016 4.600 8.685 1.00 93.81 216 LEU A N 1
ATOM 1679 C CA . LEU A 1 216 ? -18.527 5.916 9.054 1.00 93.81 216 LEU A CA 1
ATOM 1680 C C . LEU A 1 216 ? -19.325 6.584 7.925 1.00 93.81 216 LEU A C 1
ATOM 1682 O O . LEU A 1 216 ? -19.870 7.660 8.147 1.00 93.81 216 LEU A O 1
ATOM 1686 N N . ASN A 1 217 ? -19.482 5.935 6.764 1.00 91.50 217 ASN A N 1
ATOM 1687 C CA . ASN A 1 217 ? -20.188 6.472 5.596 1.00 91.50 217 ASN A CA 1
ATOM 1688 C C . ASN A 1 217 ? -19.660 7.859 5.168 1.00 91.50 217 ASN A C 1
ATOM 1690 O O . ASN A 1 217 ? -20.419 8.786 4.886 1.00 91.50 217 ASN A O 1
ATOM 1694 N N . MET A 1 218 ? -18.336 7.998 5.162 1.00 91.25 218 MET A N 1
ATOM 1695 C CA . MET A 1 218 ? -17.612 9.211 4.794 1.00 91.25 218 MET A CA 1
ATOM 1696 C C . MET A 1 218 ? -17.175 9.184 3.328 1.00 91.25 218 MET A C 1
ATOM 1698 O O . MET A 1 218 ? -16.992 8.127 2.719 1.00 91.25 218 MET A O 1
ATOM 1702 N N . HIS A 1 219 ? -16.940 10.365 2.762 1.00 91.00 219 HIS A N 1
ATOM 1703 C CA . HIS A 1 219 ? -16.298 10.491 1.462 1.00 91.00 219 HIS A CA 1
ATOM 1704 C C . HIS A 1 219 ? -14.793 10.230 1.558 1.00 91.00 219 HIS A C 1
ATOM 1706 O O . HIS A 1 219 ? -14.172 10.378 2.612 1.00 91.00 219 HIS A O 1
ATOM 1712 N N . TYR A 1 220 ? -14.203 9.858 0.420 1.00 91.56 220 TYR A N 1
ATOM 1713 C CA . TYR A 1 220 ? -12.775 9.582 0.320 1.00 91.56 220 TYR A CA 1
ATOM 1714 C C . TYR A 1 220 ? -11.930 10.762 0.820 1.00 91.56 220 TYR A C 1
ATOM 1716 O O . TYR A 1 220 ? -12.133 11.905 0.411 1.00 91.56 220 TYR A O 1
ATOM 1724 N N . VAL A 1 221 ? -10.946 10.448 1.661 1.00 90.69 221 VAL A N 1
ATOM 1725 C CA . VAL A 1 221 ? -9.879 11.356 2.096 1.00 90.69 221 VAL A CA 1
ATOM 1726 C C . VAL A 1 221 ? -8.569 10.846 1.498 1.00 90.69 221 VAL A C 1
ATOM 1728 O O . VAL A 1 221 ? -8.328 9.641 1.589 1.00 90.69 221 VAL A O 1
ATOM 1731 N N . PRO A 1 222 ? -7.713 11.696 0.902 1.00 91.00 222 PRO A N 1
ATOM 1732 C CA . PRO A 1 222 ? -6.447 11.255 0.320 1.00 91.00 222 PRO A CA 1
ATOM 1733 C C . PRO A 1 222 ? -5.573 10.472 1.303 1.00 91.00 222 PRO A C 1
ATOM 1735 O O . PRO A 1 222 ? -5.122 11.012 2.310 1.00 91.00 222 PRO A O 1
ATOM 1738 N N . ASN A 1 223 ? -5.326 9.199 0.987 1.00 93.56 223 ASN A N 1
ATOM 1739 C CA . ASN A 1 223 ? -4.503 8.294 1.782 1.00 93.56 223 ASN A CA 1
ATOM 1740 C C . ASN A 1 223 ? -3.782 7.265 0.886 1.00 93.56 223 ASN A C 1
ATOM 1742 O O . ASN A 1 223 ? -3.997 7.228 -0.327 1.00 93.56 223 ASN A O 1
ATOM 1746 N N . ASN A 1 224 ? -2.884 6.464 1.461 1.00 94.81 224 ASN A N 1
ATOM 1747 C CA . ASN A 1 224 ? -2.110 5.442 0.751 1.00 94.81 224 ASN A CA 1
ATOM 1748 C C . ASN A 1 224 ? -2.764 4.052 0.747 1.00 94.81 224 ASN A C 1
ATOM 1750 O O . ASN A 1 224 ? -2.279 3.173 0.037 1.00 94.81 224 ASN A O 1
ATOM 1754 N N . GLY A 1 225 ? -3.839 3.848 1.510 1.00 95.44 225 GLY A N 1
ATOM 1755 C CA . GLY A 1 225 ? -4.589 2.601 1.516 1.00 95.44 225 GLY A CA 1
ATOM 1756 C C . GLY A 1 225 ? -5.325 2.353 0.197 1.00 95.44 225 GLY A C 1
ATOM 1757 O O . GLY A 1 225 ? -5.761 3.271 -0.507 1.00 95.44 225 GLY A O 1
ATOM 1758 N N . SER A 1 226 ? -5.537 1.083 -0.112 1.00 94.06 226 SER A N 1
ATOM 1759 C CA . SER A 1 226 ? -6.275 0.614 -1.275 1.00 94.06 226 SER A CA 1
ATOM 1760 C C . SER A 1 226 ? -7.777 0.613 -0.998 1.00 94.06 226 SER A C 1
ATOM 1762 O O . SER A 1 226 ? -8.311 -0.197 -0.238 1.00 94.06 226 SER A O 1
ATOM 1764 N N . VAL A 1 227 ? -8.500 1.518 -1.656 1.00 92.94 227 VAL A N 1
ATOM 1765 C CA . VAL A 1 227 ? -9.956 1.630 -1.512 1.00 92.94 227 VAL A CA 1
ATOM 1766 C C . VAL A 1 227 ? -10.637 0.291 -1.821 1.00 92.94 227 VAL A C 1
ATOM 1768 O O . VAL A 1 227 ? -10.506 -0.259 -2.915 1.00 92.94 227 VAL A O 1
ATOM 1771 N N . GLY A 1 228 ? -11.406 -0.215 -0.856 1.00 92.88 228 GLY A N 1
ATOM 1772 C CA . GLY A 1 228 ? -12.146 -1.469 -0.974 1.00 92.88 228 GLY A CA 1
ATOM 1773 C C . GLY A 1 228 ? -11.351 -2.742 -0.670 1.00 92.88 228 GLY A C 1
ATOM 1774 O O . GLY A 1 228 ? -11.917 -3.825 -0.816 1.00 92.88 228 GLY A O 1
ATOM 1775 N N . PHE A 1 229 ? -10.095 -2.638 -0.214 1.00 94.94 229 PHE A N 1
ATOM 1776 C CA . PHE A 1 229 ? -9.292 -3.788 0.223 1.00 94.94 229 PHE A CA 1
ATOM 1777 C C . PHE A 1 229 ? -10.033 -4.663 1.249 1.00 94.94 229 PHE A C 1
ATOM 1779 O O . PHE A 1 229 ? -10.066 -5.883 1.120 1.00 94.94 229 PHE A O 1
ATOM 1786 N N . MET A 1 230 ? -10.713 -4.040 2.217 1.00 95.75 230 MET A N 1
ATOM 1787 C CA . MET A 1 230 ? -11.447 -4.734 3.284 1.00 95.75 230 MET A CA 1
ATOM 1788 C C . MET A 1 230 ? -12.936 -4.975 2.972 1.00 95.75 230 MET A C 1
ATOM 1790 O O . MET A 1 230 ? -13.709 -5.306 3.865 1.00 95.75 230 MET A O 1
ATOM 1794 N N . ASN A 1 231 ? -13.384 -4.851 1.717 1.00 94.81 231 ASN A N 1
ATOM 1795 C CA . ASN A 1 231 ? -14.800 -5.072 1.383 1.00 94.81 231 ASN A CA 1
ATOM 1796 C C . ASN A 1 231 ? -15.266 -6.5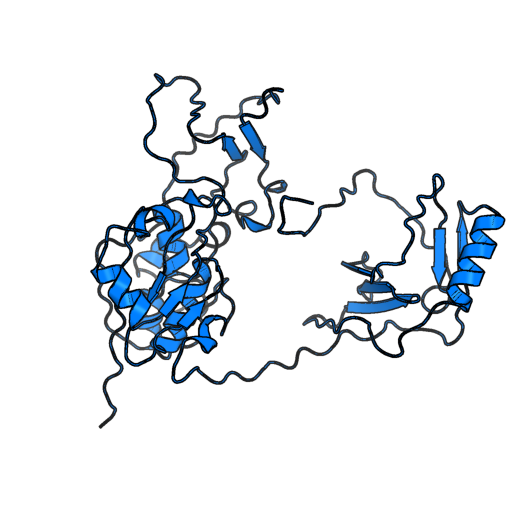04 1.692 1.00 94.81 231 ASN A C 1
ATOM 1798 O O . ASN A 1 231 ? -16.435 -6.724 2.003 1.00 94.81 231 ASN A O 1
ATOM 1802 N N . GLU A 1 232 ? -14.365 -7.484 1.598 1.00 94.00 232 GLU A N 1
ATOM 1803 C CA . GLU A 1 232 ? -14.707 -8.895 1.784 1.00 94.00 232 GLU A CA 1
ATOM 1804 C C . GLU A 1 232 ? -15.104 -9.237 3.222 1.00 94.00 232 GLU A C 1
ATOM 1806 O O . GLU A 1 232 ? -15.837 -10.208 3.415 1.00 94.00 232 GLU A O 1
ATOM 1811 N N . ILE A 1 233 ? -14.694 -8.432 4.207 1.00 95.69 233 ILE A N 1
ATOM 1812 C CA . ILE A 1 233 ? -15.006 -8.646 5.628 1.00 95.69 233 ILE A CA 1
ATOM 1813 C C . ILE A 1 233 ? -16.261 -7.910 6.103 1.00 95.69 233 ILE A C 1
ATOM 1815 O O . ILE A 1 233 ? -16.666 -8.071 7.251 1.00 95.69 233 ILE A O 1
ATOM 1819 N N . LEU A 1 234 ? -16.889 -7.113 5.237 1.00 96.38 234 LEU A N 1
ATOM 1820 C CA . LEU A 1 234 ? -18.095 -6.353 5.560 1.00 96.38 234 LEU A CA 1
ATOM 1821 C C . LEU A 1 234 ? -19.354 -7.111 5.128 1.00 96.38 234 LEU A C 1
ATOM 1823 O O . LEU A 1 234 ? -19.394 -7.709 4.051 1.00 96.38 234 LEU A O 1
ATOM 1827 N N . ASN A 1 235 ? -20.413 -7.048 5.938 1.00 95.25 235 ASN A N 1
ATOM 1828 C CA . ASN A 1 235 ? -21.727 -7.605 5.592 1.00 95.25 235 ASN A CA 1
ATOM 1829 C C . ASN A 1 235 ? -22.371 -6.847 4.421 1.00 95.25 235 ASN A C 1
ATOM 1831 O O . ASN A 1 235 ? -23.014 -7.449 3.562 1.00 95.25 235 ASN A O 1
ATOM 1835 N N . GLN A 1 236 ? -22.181 -5.525 4.374 1.00 93.25 236 GLN A N 1
ATOM 1836 C CA . GLN A 1 236 ? -22.728 -4.638 3.344 1.00 93.25 236 GLN A CA 1
ATOM 1837 C C . GLN A 1 236 ? -21.650 -3.655 2.854 1.00 93.25 236 GLN A C 1
ATOM 1839 O O . GLN A 1 236 ? -21.641 -2.495 3.263 1.00 93.25 236 GLN A O 1
ATOM 1844 N N . PRO A 1 237 ? -20.705 -4.096 2.003 1.00 93.19 237 PRO A N 1
ATOM 1845 C CA . PRO A 1 237 ? -19.665 -3.214 1.485 1.00 93.19 237 PRO A CA 1
ATOM 1846 C C . PRO A 1 237 ? -20.242 -2.165 0.524 1.00 93.19 237 PRO A C 1
ATOM 1848 O O . PRO A 1 237 ? -21.126 -2.463 -0.288 1.00 93.19 237 PRO A O 1
ATOM 1851 N N . ILE A 1 238 ? -19.686 -0.949 0.554 1.00 90.06 238 ILE A N 1
ATOM 1852 C CA . ILE A 1 238 ? -20.058 0.123 -0.377 1.00 90.06 238 ILE A CA 1
ATOM 1853 C C . ILE A 1 238 ? -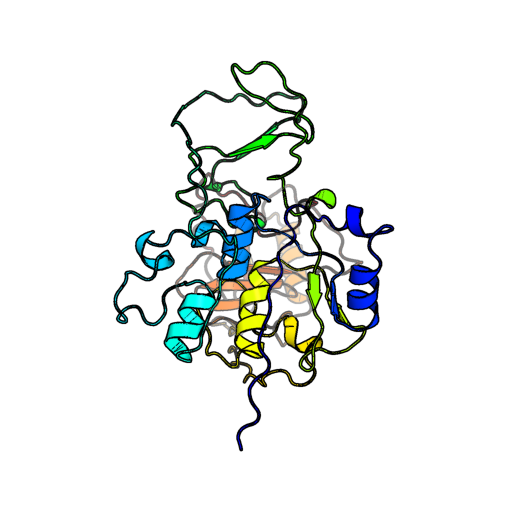19.697 -0.306 -1.804 1.00 90.06 238 ILE A C 1
ATOM 1855 O O . ILE A 1 238 ? -18.524 -0.527 -2.137 1.00 90.06 238 ILE A O 1
ATOM 1859 N N . LYS A 1 239 ? -20.717 -0.406 -2.667 1.00 86.50 239 LYS A N 1
ATOM 1860 C CA . LYS A 1 239 ? -20.547 -0.701 -4.093 1.00 86.50 239 LYS A CA 1
ATOM 1861 C C . LYS A 1 239 ? -19.914 0.502 -4.779 1.00 86.50 239 LYS A C 1
ATOM 1863 O O . LYS A 1 239 ? -20.541 1.545 -4.923 1.00 86.50 239 LYS A O 1
ATOM 1868 N N . ARG A 1 240 ? -18.673 0.338 -5.224 1.00 82.38 240 ARG A N 1
ATOM 1869 C CA . ARG A 1 240 ? -17.935 1.365 -5.960 1.00 82.38 240 ARG A CA 1
ATOM 1870 C C . ARG A 1 240 ? -17.947 1.034 -7.439 1.00 82.38 240 ARG A C 1
ATOM 1872 O O . ARG A 1 240 ? -17.693 -0.112 -7.822 1.00 82.38 240 ARG A O 1
ATOM 1879 N N . GLU A 1 241 ? -18.217 2.031 -8.271 1.00 76.50 241 GLU A N 1
ATOM 1880 C CA . GLU A 1 241 ? -18.048 1.871 -9.707 1.00 76.50 241 GLU A CA 1
ATOM 1881 C C . GLU A 1 241 ? -16.569 1.642 -10.005 1.00 76.50 241 GLU A C 1
ATOM 1883 O O . GLU A 1 241 ? -15.698 2.429 -9.627 1.00 76.50 241 GLU A O 1
ATOM 1888 N N . ARG A 1 242 ? -16.260 0.530 -10.674 1.00 68.69 242 ARG A N 1
ATOM 1889 C CA . ARG A 1 242 ? -14.905 0.308 -11.168 1.00 68.69 242 ARG A CA 1
ATOM 1890 C C . ARG A 1 242 ? -14.651 1.356 -12.240 1.00 68.69 242 ARG A C 1
ATOM 1892 O O . ARG A 1 242 ? -15.253 1.279 -13.312 1.00 68.69 242 ARG A O 1
ATOM 1899 N N . SER A 1 243 ? -13.750 2.303 -11.973 1.00 64.94 243 SER A N 1
ATOM 1900 C CA . SER A 1 243 ? -13.254 3.175 -13.031 1.00 64.94 243 SER A CA 1
ATOM 1901 C C . SER A 1 243 ? -12.678 2.271 -14.117 1.00 64.94 243 SER A C 1
ATOM 1903 O O . SER A 1 243 ? -11.764 1.475 -13.883 1.00 64.94 243 SER A O 1
ATOM 1905 N N . ARG A 1 244 ? -13.286 2.305 -15.308 1.00 58.47 244 ARG A N 1
ATOM 1906 C CA . ARG A 1 244 ? -12.765 1.578 -16.462 1.00 58.47 244 ARG A CA 1
ATOM 1907 C C . ARG A 1 244 ? -11.443 2.238 -16.816 1.00 58.47 244 ARG A C 1
ATOM 1909 O O . ARG A 1 244 ? -11.417 3.217 -17.553 1.00 58.47 244 ARG A O 1
ATOM 1916 N N . ARG A 1 245 ? -10.340 1.742 -16.259 1.00 64.06 245 ARG A N 1
ATOM 1917 C CA . ARG A 1 245 ? -9.023 2.164 -16.715 1.00 64.06 245 ARG A CA 1
ATOM 1918 C C . ARG A 1 245 ? -8.900 1.688 -18.157 1.00 64.06 245 ARG A C 1
ATOM 1920 O O . ARG A 1 245 ? -8.984 0.488 -18.422 1.00 64.06 245 ARG A O 1
ATOM 1927 N N . PHE A 1 246 ? -8.792 2.627 -19.092 1.00 66.81 246 PHE A N 1
ATOM 1928 C CA . PHE A 1 246 ? -8.604 2.285 -20.494 1.00 66.81 246 PHE A CA 1
ATOM 1929 C C . PHE A 1 246 ? -7.298 1.497 -20.634 1.00 66.81 246 PHE A C 1
ATOM 1931 O O . PHE A 1 246 ? -6.283 1.828 -20.015 1.00 66.81 246 PHE A O 1
ATOM 1938 N N . GLY A 1 247 ? -7.342 0.415 -21.412 1.00 79.00 247 GLY A N 1
ATOM 1939 C CA . GLY A 1 247 ? -6.142 -0.355 -21.711 1.00 79.00 247 GLY A CA 1
ATOM 1940 C C . GLY A 1 247 ? -5.134 0.513 -22.459 1.00 79.00 247 GLY A C 1
ATOM 1941 O O . GLY A 1 247 ? -5.520 1.285 -23.342 1.00 79.00 247 GLY A O 1
ATOM 1942 N N . ILE A 1 248 ? -3.852 0.379 -22.117 1.00 87.25 248 ILE A N 1
ATOM 1943 C CA . ILE A 1 248 ? -2.765 0.952 -22.920 1.00 87.25 248 ILE A CA 1
ATOM 1944 C C . ILE A 1 248 ? -2.889 0.371 -24.335 1.00 87.25 248 ILE A C 1
ATOM 1946 O O . ILE A 1 248 ? -3.091 -0.833 -24.490 1.00 87.25 248 ILE A O 1
ATOM 1950 N N . ARG A 1 249 ? -2.816 1.217 -25.367 1.00 88.25 249 ARG A N 1
ATOM 1951 C CA . ARG A 1 249 ? -2.960 0.797 -26.772 1.00 88.25 249 ARG A CA 1
ATOM 1952 C C . ARG A 1 249 ? -1.617 0.367 -27.364 1.00 88.25 249 ARG A C 1
ATOM 1954 O O . ARG A 1 249 ? -0.563 0.739 -26.848 1.00 88.25 249 ARG A O 1
ATOM 1961 N N . GLU A 1 250 ? -1.659 -0.411 -28.447 1.00 89.31 250 GLU A N 1
ATOM 1962 C CA . GLU A 1 250 ? -0.447 -0.741 -29.209 1.00 89.31 250 GLU A CA 1
ATOM 1963 C C . GLU A 1 250 ? 0.137 0.557 -29.794 1.00 89.31 250 GLU A C 1
ATOM 1965 O O . GLU A 1 250 ? -0.614 1.444 -30.209 1.00 89.31 250 GLU A O 1
ATOM 1970 N N . CYS A 1 251 ? 1.463 0.698 -29.782 1.00 89.12 251 CYS A N 1
ATOM 1971 C CA . CYS A 1 251 ? 2.142 1.825 -30.418 1.00 89.12 251 CYS A CA 1
ATOM 1972 C C . CYS A 1 251 ? 1.845 1.845 -31.925 1.00 89.12 251 CYS A C 1
ATOM 1974 O O . CYS A 1 251 ? 1.602 0.778 -32.488 1.00 89.12 251 CYS A O 1
ATOM 1976 N N . PRO A 1 252 ? 1.902 3.012 -32.598 1.00 89.62 252 PRO A N 1
ATOM 1977 C CA . PRO A 1 252 ? 1.820 3.071 -34.055 1.00 89.62 252 PRO A CA 1
ATOM 1978 C C . PRO A 1 252 ? 2.775 2.057 -34.693 1.00 89.62 252 PRO A C 1
ATOM 1980 O O . PRO A 1 252 ? 3.942 1.982 -34.306 1.00 89.62 252 PRO A O 1
ATOM 1983 N N . PHE A 1 253 ? 2.258 1.250 -35.619 1.00 89.31 253 PHE A N 1
ATOM 1984 C CA . PHE A 1 253 ? 2.998 0.147 -36.220 1.00 89.31 253 PHE A CA 1
ATOM 1985 C C . PHE A 1 253 ? 2.778 0.067 -37.729 1.00 89.31 253 PHE A C 1
ATOM 1987 O O . PHE A 1 253 ? 1.754 0.509 -38.252 1.00 89.31 253 PHE A O 1
ATOM 1994 N N . THR A 1 254 ? 3.740 -0.536 -38.419 1.00 86.44 254 THR A N 1
ATOM 1995 C CA . THR A 1 254 ? 3.647 -0.922 -39.827 1.00 86.44 254 THR A CA 1
ATOM 1996 C C . THR A 1 254 ? 3.251 -2.397 -39.936 1.00 86.44 254 THR A C 1
ATOM 1998 O O . THR A 1 254 ? 3.445 -3.181 -39.006 1.00 86.44 254 THR A O 1
ATOM 2001 N N . GLN A 1 255 ? 2.672 -2.799 -41.069 1.00 80.56 255 GLN A N 1
ATOM 2002 C CA . GLN A 1 255 ? 2.330 -4.209 -41.305 1.00 80.56 255 GLN A CA 1
ATOM 2003 C C . GLN A 1 255 ? 3.561 -5.078 -41.619 1.00 80.56 255 GLN A C 1
ATOM 2005 O O . GLN A 1 255 ? 3.459 -6.302 -41.609 1.00 80.56 255 GLN A O 1
ATOM 2010 N N . GLU A 1 256 ? 4.719 -4.466 -41.879 1.00 81.94 256 GLU A N 1
ATOM 2011 C CA . GLU A 1 256 ? 5.956 -5.179 -42.186 1.00 81.94 256 GLU A CA 1
ATOM 2012 C C . GLU A 1 256 ? 6.796 -5.406 -40.928 1.00 81.94 256 GLU A C 1
ATOM 2014 O O . GLU A 1 256 ? 7.376 -4.479 -40.359 1.00 81.94 256 GLU A O 1
ATOM 2019 N N . GLU A 1 257 ? 6.931 -6.670 -40.533 1.00 84.94 257 GLU A N 1
ATOM 2020 C CA . GLU A 1 257 ? 7.744 -7.069 -39.390 1.00 84.94 257 GLU A CA 1
ATOM 2021 C C . GLU A 1 257 ? 8.978 -7.863 -39.827 1.00 84.94 257 GLU A C 1
ATOM 2023 O O . GLU A 1 257 ? 8.888 -8.945 -40.403 1.00 84.94 257 GLU A O 1
ATOM 2028 N N . ARG A 1 258 ? 10.152 -7.286 -39.572 1.00 87.12 258 ARG A N 1
ATOM 2029 C CA . ARG A 1 258 ? 11.476 -7.836 -39.850 1.00 87.12 258 ARG A CA 1
ATOM 2030 C C . ARG A 1 258 ? 12.442 -7.412 -38.750 1.00 87.12 258 ARG A C 1
ATOM 2032 O O . ARG A 1 258 ? 12.271 -6.379 -38.102 1.00 87.12 258 ARG A O 1
ATOM 2039 N N . VAL A 1 259 ? 13.512 -8.184 -38.600 1.00 88.25 259 VAL A N 1
ATOM 2040 C CA . VAL A 1 259 ? 14.625 -7.849 -37.709 1.00 88.25 259 VAL A CA 1
ATOM 2041 C C . VAL A 1 259 ? 15.569 -6.880 -38.418 1.00 88.25 259 VAL A C 1
ATOM 2043 O O . VAL A 1 259 ? 16.191 -7.237 -39.418 1.00 88.25 259 VAL A O 1
ATOM 2046 N N . VAL A 1 260 ? 15.728 -5.678 -37.870 1.00 88.50 260 VAL A N 1
ATOM 2047 C CA . VAL A 1 260 ? 16.751 -4.711 -38.287 1.00 88.50 260 VAL A CA 1
ATOM 2048 C C . VAL A 1 260 ? 17.942 -4.837 -37.338 1.00 88.50 260 VAL A C 1
ATOM 2050 O O . VAL A 1 260 ? 17.808 -4.671 -36.127 1.00 88.50 260 VAL A O 1
ATOM 2053 N N . ASN A 1 261 ? 19.115 -5.171 -37.875 1.00 87.50 261 ASN A N 1
ATOM 2054 C CA . ASN A 1 261 ? 20.337 -5.343 -37.087 1.00 87.50 261 ASN A CA 1
ATOM 2055 C C . ASN A 1 261 ? 20.984 -3.989 -36.762 1.00 87.50 261 ASN A C 1
ATOM 2057 O O . ASN A 1 261 ? 21.377 -3.267 -37.675 1.00 87.50 261 ASN A O 1
ATOM 2061 N N . CYS A 1 262 ? 21.189 -3.722 -35.474 1.00 85.19 262 CYS A N 1
ATOM 2062 C CA . CYS A 1 262 ? 21.742 -2.470 -34.960 1.00 85.19 262 CYS A CA 1
ATOM 2063 C C . CYS A 1 262 ? 23.189 -2.565 -34.469 1.00 85.19 262 CYS A C 1
ATOM 2065 O O . CYS A 1 262 ? 23.739 -1.571 -34.006 1.00 85.19 262 CYS A O 1
ATOM 2067 N N . GLY A 1 263 ? 23.828 -3.731 -34.600 1.00 85.88 263 GLY A N 1
ATOM 2068 C CA . GLY A 1 263 ? 25.249 -3.911 -34.295 1.00 85.88 263 GLY A CA 1
ATOM 2069 C C . GLY A 1 263 ? 25.518 -4.949 -33.207 1.00 85.88 263 GLY A C 1
ATOM 2070 O O . GLY A 1 263 ? 24.613 -5.440 -32.536 1.00 85.88 263 GLY A O 1
ATOM 2071 N N . GLY A 1 264 ? 26.786 -5.348 -33.081 1.00 83.50 264 GLY A N 1
ATOM 2072 C CA . GLY A 1 264 ? 27.251 -6.329 -32.085 1.00 83.50 264 GLY A CA 1
ATOM 2073 C C . GLY A 1 264 ? 26.893 -7.799 -32.370 1.00 83.50 264 GLY A C 1
ATOM 2074 O O . GLY A 1 264 ? 27.476 -8.704 -31.778 1.00 83.50 264 GLY A O 1
ATOM 2075 N N . CYS A 1 265 ? 25.993 -8.073 -33.318 1.00 84.56 265 CYS A N 1
ATOM 2076 C CA . CYS A 1 265 ? 25.564 -9.432 -33.652 1.00 84.56 265 CYS A CA 1
ATOM 2077 C C . CYS A 1 265 ? 26.539 -10.174 -34.588 1.00 84.56 265 CYS A C 1
ATOM 2079 O O . CYS A 1 265 ? 26.836 -9.712 -35.694 1.00 84.56 265 CYS A O 1
ATOM 2081 N N . THR A 1 266 ? 26.931 -11.394 -34.214 1.00 88.44 266 THR A N 1
ATOM 2082 C CA . THR A 1 266 ? 27.579 -12.376 -35.103 1.00 88.44 266 THR A CA 1
ATOM 2083 C C . THR A 1 266 ? 26.614 -12.869 -36.189 1.00 88.44 266 THR A C 1
ATOM 2085 O O . THR A 1 266 ? 25.394 -12.766 -36.047 1.00 88.44 266 THR A O 1
ATOM 2088 N N . ALA A 1 267 ? 27.136 -13.455 -37.273 1.00 88.38 267 ALA A N 1
ATOM 2089 C CA . ALA A 1 267 ? 26.304 -14.019 -38.345 1.00 88.38 267 ALA A CA 1
ATOM 2090 C C . ALA A 1 267 ? 25.288 -15.052 -37.816 1.00 88.38 267 ALA A C 1
ATOM 2092 O O . ALA A 1 267 ? 24.111 -15.004 -38.168 1.00 88.38 267 ALA A O 1
ATOM 2093 N N . LEU A 1 268 ? 25.717 -15.919 -36.892 1.00 87.19 268 LEU A N 1
ATOM 2094 C CA . LEU A 1 268 ? 24.852 -16.914 -36.259 1.00 87.19 268 LEU A CA 1
ATOM 2095 C C . LEU A 1 268 ? 23.749 -16.271 -35.403 1.00 87.19 268 LEU A C 1
ATOM 2097 O O . LEU A 1 268 ? 22.607 -16.725 -35.436 1.00 87.19 268 LEU A O 1
ATOM 2101 N N . GLN A 1 269 ? 24.065 -15.207 -34.655 1.00 87.00 269 GLN A N 1
ATOM 2102 C CA . GLN A 1 269 ? 23.072 -14.468 -33.866 1.00 87.00 269 GLN A CA 1
ATOM 2103 C C . GLN A 1 269 ? 22.014 -13.821 -34.764 1.00 87.00 269 GLN A C 1
ATOM 2105 O O . GLN A 1 269 ? 20.829 -13.934 -34.464 1.00 87.00 269 GLN A O 1
ATOM 2110 N N . LYS A 1 270 ? 22.415 -13.221 -35.893 1.00 87.75 270 LYS A N 1
ATOM 2111 C CA . LYS A 1 270 ? 21.476 -12.621 -36.856 1.00 87.75 270 LYS A CA 1
ATOM 2112 C C . LYS A 1 270 ? 20.468 -13.648 -37.373 1.00 87.75 270 LYS A C 1
ATOM 2114 O O . LYS A 1 270 ? 19.269 -13.389 -37.342 1.00 87.75 270 LYS A O 1
ATOM 2119 N N . VAL A 1 271 ? 20.944 -14.830 -37.772 1.00 89.00 271 VAL A N 1
ATOM 2120 C CA . VAL A 1 271 ? 20.078 -15.922 -38.248 1.00 89.00 271 VAL A CA 1
ATOM 2121 C C . VAL A 1 271 ? 19.146 -16.413 -37.139 1.00 89.00 271 VAL A C 1
ATOM 2123 O O . VAL A 1 271 ? 17.952 -16.574 -37.369 1.00 89.00 271 VAL A O 1
ATOM 2126 N N . ARG A 1 272 ? 19.656 -16.608 -35.916 1.00 87.44 272 ARG A N 1
ATOM 2127 C CA . ARG A 1 272 ? 18.836 -17.058 -34.779 1.00 87.44 272 ARG A CA 1
ATOM 2128 C C . ARG A 1 272 ? 17.725 -16.073 -34.428 1.00 87.44 272 ARG A C 1
ATOM 2130 O O . ARG A 1 272 ? 16.600 -16.509 -34.216 1.00 87.44 272 ARG A O 1
ATOM 2137 N N . VAL A 1 273 ? 18.024 -14.773 -34.375 1.00 86.69 273 VAL A N 1
ATOM 2138 C CA . VAL A 1 273 ? 17.032 -13.736 -34.039 1.00 86.69 273 VAL A CA 1
ATOM 2139 C C . VAL A 1 273 ? 15.985 -13.607 -35.145 1.00 86.69 273 VAL A C 1
ATOM 2141 O O . VAL A 1 273 ? 14.798 -13.544 -34.838 1.00 86.69 273 VAL A O 1
ATOM 2144 N N . ALA A 1 274 ? 16.398 -13.636 -36.417 1.00 87.25 274 ALA A N 1
ATOM 2145 C CA . ALA A 1 274 ? 15.470 -13.640 -37.548 1.00 87.25 274 ALA A CA 1
ATOM 2146 C C . ALA A 1 274 ? 14.540 -14.862 -37.521 1.00 87.25 274 ALA A C 1
ATOM 2148 O O . ALA A 1 274 ? 13.326 -14.713 -37.627 1.00 87.25 274 ALA A O 1
ATOM 2149 N N . ASN A 1 275 ? 15.091 -16.060 -37.302 1.00 88.62 275 ASN A N 1
ATOM 2150 C CA . ASN A 1 275 ? 14.295 -17.282 -37.198 1.00 88.62 275 ASN A CA 1
ATOM 2151 C C . ASN A 1 275 ? 13.331 -17.227 -36.011 1.00 88.62 275 ASN A C 1
ATOM 2153 O O . ASN A 1 275 ? 12.162 -17.549 -36.180 1.00 88.62 275 ASN A O 1
ATOM 2157 N N . TRP A 1 276 ? 13.796 -16.770 -34.844 1.00 85.94 276 TRP A N 1
ATOM 2158 C CA . TRP A 1 276 ? 12.953 -16.607 -33.662 1.00 85.94 276 TRP A CA 1
ATOM 2159 C C . TRP A 1 276 ? 11.789 -15.647 -33.917 1.00 85.94 276 TRP A C 1
ATOM 2161 O O . TRP A 1 276 ? 10.658 -15.999 -33.608 1.00 85.94 276 TRP A O 1
ATOM 2171 N N . MET A 1 277 ? 12.029 -14.481 -34.525 1.00 85.44 277 MET A N 1
ATOM 2172 C CA . MET A 1 277 ? 10.966 -13.512 -34.822 1.00 85.44 277 MET A CA 1
ATOM 2173 C C . MET A 1 277 ? 9.937 -14.056 -35.824 1.00 85.44 277 MET A C 1
ATOM 2175 O O . MET A 1 277 ? 8.755 -13.748 -35.708 1.00 85.44 277 MET A O 1
ATOM 2179 N N . ASN A 1 278 ? 10.371 -14.901 -36.763 1.00 84.69 278 ASN A N 1
ATOM 2180 C CA . ASN A 1 278 ? 9.485 -15.537 -37.740 1.00 84.69 278 ASN A CA 1
ATOM 2181 C C . ASN A 1 278 ? 8.702 -16.728 -37.166 1.00 84.69 278 ASN A C 1
ATOM 2183 O O . ASN A 1 278 ? 7.605 -17.016 -37.634 1.00 84.69 278 ASN A O 1
ATOM 2187 N N . SER A 1 279 ? 9.270 -17.458 -36.200 1.00 84.44 279 SER A N 1
ATOM 2188 C CA . SER A 1 279 ? 8.674 -18.685 -35.656 1.00 84.44 279 SER A CA 1
ATOM 2189 C C . SER A 1 279 ? 7.956 -18.487 -34.324 1.00 84.44 279 SER A C 1
ATOM 2191 O O . SER A 1 279 ? 7.329 -19.422 -33.828 1.00 84.44 279 SER A O 1
ATOM 2193 N N . CYS A 1 280 ? 8.108 -17.329 -33.683 1.00 82.31 280 CYS A N 1
ATOM 2194 C CA . CYS A 1 280 ? 7.526 -17.090 -32.376 1.00 82.31 280 CYS A CA 1
ATOM 2195 C C . CYS A 1 280 ? 6.018 -16.847 -32.457 1.00 82.31 280 CYS A C 1
ATOM 2197 O O . CYS A 1 280 ? 5.488 -16.242 -33.389 1.00 82.31 280 CYS A O 1
ATOM 2199 N N . THR A 1 281 ? 5.318 -17.277 -31.418 1.00 76.25 281 THR A N 1
ATOM 2200 C CA . THR A 1 281 ? 3.906 -16.984 -31.209 1.00 76.25 281 THR A CA 1
ATOM 2201 C C . THR A 1 281 ? 3.728 -15.503 -30.895 1.00 76.25 281 THR A C 1
ATOM 2203 O O . THR A 1 281 ? 4.150 -15.008 -29.850 1.00 76.25 281 THR A O 1
ATOM 2206 N N . GLN A 1 282 ? 3.083 -14.776 -31.807 1.00 71.56 282 GLN A N 1
ATOM 2207 C CA . GLN A 1 282 ? 2.645 -13.412 -31.541 1.00 71.56 282 GLN A CA 1
ATOM 2208 C C . GLN A 1 282 ? 1.210 -13.419 -31.020 1.00 71.56 282 GLN A C 1
ATOM 2210 O O . GLN A 1 282 ? 0.290 -13.812 -31.742 1.00 71.56 282 GLN A O 1
ATOM 2215 N N . PRO A 1 283 ? 0.971 -12.980 -29.781 1.00 69.81 283 PRO A N 1
ATOM 2216 C CA . PRO A 1 283 ? -0.372 -12.950 -29.252 1.00 69.81 283 PRO A CA 1
ATOM 2217 C C . PRO A 1 283 ? -1.171 -11.832 -29.945 1.00 69.81 283 PRO A C 1
ATOM 2219 O O . PRO A 1 283 ? -0.728 -10.689 -30.088 1.00 69.81 283 PRO A O 1
ATOM 2222 N N . ASN A 1 284 ? -2.397 -12.157 -30.367 1.00 70.25 284 ASN A N 1
ATOM 2223 C CA . ASN A 1 284 ? -3.328 -11.195 -30.976 1.00 70.25 284 ASN A CA 1
ATOM 2224 C C . ASN A 1 284 ? -3.796 -10.110 -29.990 1.00 70.25 284 ASN A C 1
ATOM 2226 O O . ASN A 1 284 ? -4.390 -9.111 -30.389 1.00 70.25 284 ASN A O 1
ATOM 2230 N N . ARG A 1 285 ? -3.551 -10.317 -28.694 1.00 71.06 285 ARG A N 1
ATOM 2231 C CA . ARG A 1 285 ? -3.864 -9.405 -27.594 1.00 71.06 285 ARG A CA 1
ATOM 2232 C C . ARG A 1 285 ? -2.634 -9.258 -26.702 1.00 71.06 285 ARG A C 1
ATOM 2234 O O . ARG A 1 285 ? -1.803 -10.163 -26.691 1.00 71.06 285 ARG A O 1
ATOM 2241 N N . PRO A 1 286 ? -2.500 -8.154 -25.951 1.00 72.19 286 PRO A N 1
ATOM 2242 C CA . PRO A 1 286 ? -1.412 -8.033 -24.999 1.00 72.19 286 PRO A CA 1
ATOM 2243 C C . PRO A 1 286 ? -1.494 -9.177 -23.988 1.00 72.19 286 PRO A C 1
ATOM 2245 O O . PRO A 1 286 ? -2.568 -9.529 -23.501 1.00 72.19 286 PRO A O 1
ATOM 2248 N N . VAL A 1 287 ? -0.334 -9.754 -23.700 1.00 71.00 287 VAL A N 1
ATOM 2249 C CA . VAL A 1 287 ? -0.175 -10.902 -22.802 1.00 71.00 287 VAL A CA 1
ATOM 2250 C C . VAL A 1 287 ? -0.682 -10.598 -21.390 1.00 71.00 287 VAL A C 1
ATOM 2252 O O . VAL A 1 287 ? -1.220 -11.461 -20.703 1.00 71.00 287 VAL A O 1
ATOM 2255 N N . VAL A 1 288 ? -0.541 -9.338 -20.980 1.00 75.44 288 VAL A N 1
ATOM 2256 C CA . VAL A 1 288 ? -1.063 -8.791 -19.731 1.00 75.44 288 VAL A CA 1
ATOM 2257 C C . VAL A 1 288 ? -1.869 -7.544 -20.070 1.00 75.44 288 VAL A C 1
ATOM 2259 O O . VAL A 1 288 ? -1.418 -6.691 -20.835 1.00 75.44 288 VAL A O 1
ATOM 2262 N N . MET A 1 289 ? -3.062 -7.416 -19.490 1.00 76.88 289 MET A N 1
ATOM 2263 C CA . MET A 1 289 ? -3.881 -6.215 -19.644 1.00 76.88 289 MET A CA 1
ATOM 2264 C C . MET A 1 289 ? -3.307 -5.094 -18.782 1.00 76.88 289 MET A C 1
ATOM 2266 O O . MET A 1 289 ? -3.517 -5.046 -17.571 1.00 76.88 289 MET A O 1
ATOM 2270 N N . LEU A 1 290 ? -2.570 -4.191 -19.421 1.00 77.81 290 LEU A N 1
ATOM 2271 C CA . LEU A 1 290 ? -2.010 -3.012 -18.778 1.00 77.81 290 LEU A CA 1
ATOM 2272 C C . LEU A 1 290 ? -2.962 -1.833 -18.929 1.00 77.81 290 LEU A C 1
ATOM 2274 O O . LEU A 1 290 ? -3.566 -1.630 -19.984 1.00 77.81 290 LEU A O 1
ATOM 2278 N N . SER A 1 291 ? -3.073 -1.034 -17.875 1.00 82.06 291 SER A N 1
ATOM 2279 C CA . SER A 1 291 ? -3.906 0.161 -17.868 1.00 82.06 291 SER A CA 1
ATOM 2280 C C . SER A 1 291 ? -3.123 1.340 -17.317 1.00 82.06 291 SER A C 1
ATOM 2282 O O . SER A 1 291 ? -2.285 1.177 -16.430 1.00 82.06 291 SER A O 1
ATOM 2284 N N . SER A 1 292 ? -3.385 2.521 -17.860 1.00 80.00 292 SER A N 1
ATOM 2285 C CA . SER A 1 292 ? -2.752 3.761 -17.431 1.00 80.00 292 SER A CA 1
ATOM 2286 C C . SER A 1 292 ? -3.766 4.890 -17.484 1.00 80.00 292 SER A C 1
ATOM 2288 O O . SER A 1 292 ? -4.661 4.894 -18.326 1.00 80.00 292 SER A O 1
ATOM 2290 N N . THR A 1 293 ? -3.620 5.849 -16.578 1.00 75.81 293 THR A N 1
ATOM 2291 C CA . THR A 1 293 ? -4.319 7.136 -16.655 1.00 75.81 293 THR A CA 1
ATOM 2292 C C . THR A 1 293 ? -3.668 8.074 -17.671 1.00 75.81 293 THR A C 1
ATOM 2294 O O . THR A 1 293 ? -4.313 9.009 -18.132 1.00 75.81 293 THR A O 1
ATOM 2297 N N . SER A 1 294 ? -2.412 7.819 -18.051 1.00 80.25 294 SER A N 1
ATOM 2298 C CA . SER A 1 294 ? -1.703 8.578 -19.079 1.00 80.25 294 SER A CA 1
ATOM 2299 C C . SER A 1 294 ? -1.994 8.019 -20.469 1.00 80.25 294 SER A C 1
ATOM 2301 O O . SER A 1 294 ? -1.748 6.843 -20.744 1.00 80.25 294 SER A O 1
ATOM 2303 N N . SER A 1 295 ? -2.450 8.890 -21.368 1.00 81.50 295 SER A N 1
ATOM 2304 C CA . SER A 1 295 ? -2.616 8.600 -22.796 1.00 81.50 295 SER A CA 1
ATOM 2305 C C . SER A 1 295 ? -1.297 8.596 -23.577 1.00 81.50 295 SER A C 1
ATOM 2307 O O . SER A 1 295 ? -1.298 8.266 -24.758 1.00 81.50 295 SER A O 1
ATOM 2309 N N . LEU A 1 296 ? -0.181 8.961 -22.937 1.00 85.69 296 LEU A N 1
ATOM 2310 C CA . LEU A 1 296 ? 1.149 9.054 -23.552 1.00 85.69 296 LEU A CA 1
ATOM 2311 C C . LEU A 1 296 ? 1.928 7.735 -23.499 1.00 85.69 296 LEU A C 1
ATOM 2313 O O . LEU A 1 296 ? 3.109 7.702 -23.836 1.00 85.69 296 LEU A O 1
ATOM 2317 N N . LEU A 1 297 ? 1.297 6.654 -23.040 1.00 88.00 297 LEU A N 1
ATOM 2318 C CA . LEU A 1 297 ? 1.890 5.323 -23.028 1.00 88.00 297 LEU A CA 1
ATOM 2319 C C . LEU A 1 297 ? 1.304 4.474 -24.147 1.00 88.00 297 LEU A C 1
ATOM 2321 O O . LEU A 1 297 ? 0.098 4.480 -24.396 1.00 88.00 297 LEU A O 1
ATOM 2325 N N . CYS A 1 298 ? 2.167 3.682 -24.766 1.00 89.12 298 CYS A N 1
ATOM 2326 C CA . CYS A 1 298 ? 1.777 2.635 -25.693 1.00 89.12 298 CYS A CA 1
ATOM 2327 C C . CYS A 1 298 ? 2.625 1.382 -25.451 1.00 89.12 298 CYS A C 1
ATOM 2329 O O . CYS A 1 298 ? 3.665 1.441 -24.784 1.00 89.12 298 CYS A O 1
ATOM 2331 N N . TYR A 1 299 ? 2.176 0.238 -25.967 1.00 89.62 299 TYR A N 1
ATOM 2332 C CA . TYR A 1 299 ? 2.947 -1.001 -25.911 1.00 89.62 299 TYR A CA 1
ATOM 2333 C C . TYR A 1 299 ? 3.413 -1.464 -27.292 1.00 89.62 299 TYR A C 1
ATOM 2335 O O . TYR A 1 299 ? 2.699 -1.338 -28.283 1.00 89.62 299 TYR A O 1
ATOM 2343 N N . GLN A 1 300 ? 4.605 -2.044 -27.343 1.00 88.44 300 GLN A N 1
ATOM 2344 C CA . GLN A 1 300 ? 5.133 -2.786 -28.483 1.00 88.44 300 GLN A CA 1
ATOM 2345 C C . GLN A 1 300 ? 5.104 -4.272 -28.125 1.00 88.44 300 GLN A C 1
ATOM 2347 O O . GLN A 1 300 ? 5.544 -4.642 -27.035 1.00 88.44 300 GLN A O 1
ATOM 2352 N N . LYS A 1 301 ? 4.586 -5.125 -29.010 1.00 87.06 301 LYS A N 1
ATOM 2353 C CA . LYS A 1 301 ? 4.641 -6.583 -28.847 1.00 87.06 301 LYS A CA 1
ATOM 2354 C C . LYS A 1 301 ? 5.750 -7.1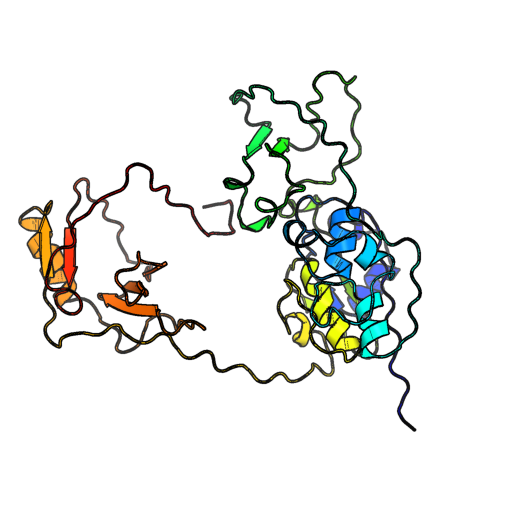51 -29.723 1.00 87.06 301 LYS A C 1
ATOM 2356 O O . LYS A 1 301 ? 5.831 -6.848 -30.905 1.00 87.06 301 LYS A O 1
ATOM 2361 N N . ILE A 1 302 ? 6.610 -7.968 -29.136 1.00 84.56 302 ILE A N 1
ATOM 2362 C CA . ILE A 1 302 ? 7.681 -8.666 -29.843 1.00 84.56 302 ILE A CA 1
ATOM 2363 C C . ILE A 1 302 ? 7.617 -10.109 -29.364 1.00 84.56 302 ILE A C 1
ATOM 2365 O O . ILE A 1 302 ? 8.124 -10.430 -28.288 1.00 84.56 302 ILE A O 1
ATOM 2369 N N . CYS A 1 303 ? 6.954 -10.972 -30.137 1.00 83.31 303 CYS A N 1
ATOM 2370 C CA . CYS A 1 303 ? 6.642 -12.338 -29.710 1.00 83.31 303 CYS A CA 1
ATOM 2371 C C . CYS A 1 303 ? 5.863 -12.341 -28.372 1.00 83.31 303 CYS A C 1
ATOM 2373 O O . CYS A 1 303 ? 4.899 -11.595 -28.208 1.00 83.31 303 CYS A O 1
ATOM 2375 N N . GLU A 1 304 ? 6.309 -13.129 -27.390 1.00 79.00 304 GLU A N 1
ATOM 2376 C CA . GLU A 1 304 ? 5.746 -13.210 -26.033 1.00 79.00 304 GLU A CA 1
ATOM 2377 C C . GLU A 1 304 ? 6.194 -12.062 -25.108 1.00 79.00 304 GLU A C 1
ATOM 2379 O O . GLU A 1 304 ? 5.905 -12.071 -23.909 1.00 79.00 304 GLU A O 1
ATOM 2384 N N . LYS A 1 305 ? 6.920 -11.076 -25.647 1.00 85.00 305 LYS A N 1
ATOM 2385 C CA . LYS A 1 305 ? 7.413 -9.916 -24.906 1.00 85.00 305 LYS A CA 1
ATOM 2386 C C . LYS A 1 305 ? 6.560 -8.696 -25.201 1.00 85.00 305 LYS A C 1
ATOM 2388 O O . LYS A 1 305 ? 6.163 -8.456 -26.342 1.00 85.00 305 LYS A O 1
ATOM 2393 N N . LEU A 1 306 ? 6.331 -7.886 -24.178 1.00 86.69 306 LEU A N 1
ATOM 2394 C CA . LEU A 1 306 ? 5.623 -6.620 -24.291 1.00 86.69 306 LEU A CA 1
ATOM 2395 C C . LEU A 1 306 ? 6.463 -5.510 -23.661 1.00 86.69 306 LEU A C 1
ATOM 2397 O O . LEU A 1 306 ? 6.843 -5.585 -22.496 1.00 86.69 306 LEU A O 1
ATOM 2401 N N . ILE A 1 307 ? 6.751 -4.473 -24.442 1.00 87.50 307 ILE A N 1
ATOM 2402 C CA . ILE A 1 307 ? 7.520 -3.303 -24.013 1.00 87.50 307 ILE A CA 1
ATOM 2403 C C . ILE A 1 307 ? 6.561 -2.126 -23.906 1.00 87.50 307 ILE A C 1
ATOM 2405 O O . ILE A 1 307 ? 5.949 -1.739 -24.897 1.00 87.50 307 ILE A O 1
ATOM 2409 N N . VAL A 1 308 ? 6.438 -1.534 -22.721 1.00 88.50 308 VAL A N 1
ATOM 2410 C CA . VAL A 1 308 ? 5.689 -0.288 -22.516 1.00 88.50 308 VAL A CA 1
ATOM 2411 C C . VAL A 1 308 ? 6.648 0.882 -22.621 1.00 88.50 308 VAL A C 1
ATOM 2413 O O . VAL A 1 308 ? 7.656 0.925 -21.910 1.00 88.50 308 VAL A O 1
ATOM 2416 N N . ARG A 1 309 ? 6.322 1.860 -23.462 1.00 88.12 309 ARG A N 1
ATOM 2417 C CA . ARG A 1 309 ? 7.130 3.070 -23.648 1.00 88.12 309 ARG A CA 1
ATOM 2418 C C . ARG A 1 309 ? 6.259 4.313 -23.785 1.00 88.12 309 ARG A C 1
ATOM 2420 O O . ARG A 1 309 ? 5.056 4.214 -24.028 1.00 88.12 309 ARG A O 1
ATOM 2427 N N . GLY A 1 310 ? 6.886 5.476 -23.633 1.00 86.12 310 GLY A N 1
ATOM 2428 C CA . GLY A 1 310 ? 6.243 6.747 -23.947 1.00 86.12 310 GLY A CA 1
ATOM 2429 C C . GLY A 1 310 ? 6.168 6.987 -25.458 1.00 86.12 310 GLY A C 1
ATOM 2430 O O . GLY A 1 310 ? 7.052 6.563 -26.206 1.00 86.12 310 GLY A O 1
ATOM 2431 N N . THR A 1 311 ? 5.122 7.678 -25.907 1.00 77.94 311 THR A N 1
ATOM 2432 C CA . THR A 1 311 ? 4.869 7.981 -27.327 1.00 77.94 311 THR A CA 1
ATOM 2433 C C . THR A 1 311 ? 5.801 9.051 -27.912 1.00 77.94 311 THR A C 1
ATOM 2435 O O . THR A 1 311 ? 5.899 9.162 -29.127 1.00 77.94 311 THR A O 1
ATOM 2438 N N . SER A 1 312 ? 6.502 9.826 -27.078 1.00 69.19 312 SER A N 1
ATOM 2439 C CA . SER A 1 312 ? 7.347 10.969 -27.469 1.00 69.19 312 SER A CA 1
ATOM 2440 C C . SER A 1 312 ? 8.856 10.693 -27.372 1.00 69.19 312 SER A C 1
ATOM 2442 O O . SER A 1 312 ? 9.624 11.573 -26.997 1.00 69.19 312 SER A O 1
ATOM 2444 N N . GLY A 1 313 ? 9.297 9.462 -27.655 1.00 59.56 313 GLY A N 1
ATOM 2445 C CA . GLY A 1 313 ? 10.723 9.092 -27.571 1.00 59.56 313 GLY A CA 1
ATOM 2446 C C . GLY A 1 313 ? 11.233 8.829 -26.148 1.00 59.56 313 GLY A C 1
ATOM 2447 O O . GLY A 1 313 ? 12.424 8.626 -25.936 1.00 59.56 313 GLY A O 1
ATOM 2448 N N . ASP A 1 314 ? 10.322 8.785 -25.181 1.00 62.38 314 ASP A N 1
ATOM 2449 C CA . ASP A 1 314 ? 10.602 8.516 -23.775 1.00 62.38 314 ASP A CA 1
ATOM 2450 C C . ASP A 1 314 ? 11.206 7.114 -23.556 1.00 62.38 314 ASP A C 1
ATOM 2452 O O . ASP A 1 314 ? 10.864 6.156 -24.263 1.00 62.38 314 ASP A O 1
ATOM 2456 N N . LYS A 1 315 ? 12.074 6.982 -22.541 1.00 66.31 315 LYS A N 1
ATOM 2457 C CA . LYS A 1 315 ? 12.703 5.702 -22.156 1.00 66.31 315 LYS A CA 1
ATOM 2458 C C . LYS A 1 315 ? 11.637 4.631 -21.879 1.00 66.31 315 LYS A C 1
ATOM 2460 O O . LYS A 1 315 ? 10.567 4.933 -21.343 1.00 66.31 315 LYS A O 1
ATOM 2465 N N . SER A 1 316 ? 11.940 3.373 -22.220 1.00 69.00 316 SER A N 1
ATOM 2466 C CA . SER A 1 316 ? 11.096 2.218 -21.884 1.00 69.00 316 SER A CA 1
ATOM 2467 C C . SER A 1 316 ? 10.722 2.246 -20.400 1.00 69.00 316 SER A C 1
ATOM 2469 O O . SER A 1 316 ? 11.587 2.416 -19.543 1.00 69.00 316 SER A O 1
ATOM 2471 N N . ARG A 1 317 ? 9.427 2.106 -20.103 1.00 80.44 317 ARG A N 1
ATOM 2472 C CA . ARG A 1 317 ? 8.866 2.212 -18.747 1.00 80.44 317 ARG A CA 1
ATOM 2473 C C . ARG A 1 317 ? 8.665 0.849 -18.094 1.00 80.44 317 ARG A C 1
ATOM 2475 O O . ARG A 1 317 ? 8.800 0.738 -16.882 1.00 80.44 317 ARG A O 1
ATOM 2482 N N . ALA A 1 318 ? 8.354 -0.176 -18.885 1.00 83.94 318 ALA A N 1
ATOM 2483 C CA . ALA A 1 318 ? 8.226 -1.547 -18.404 1.00 83.94 318 ALA A CA 1
ATOM 2484 C C . ALA A 1 318 ? 8.537 -2.558 -19.513 1.00 83.94 318 ALA A C 1
ATOM 2486 O O . ALA A 1 318 ? 8.267 -2.309 -20.688 1.00 83.94 318 ALA A O 1
ATOM 2487 N N . LEU A 1 319 ? 9.060 -3.715 -19.114 1.00 86.06 319 LEU A N 1
ATOM 2488 C CA . LEU A 1 319 ? 9.211 -4.904 -19.945 1.00 86.06 319 LEU A CA 1
ATOM 2489 C C . LEU A 1 319 ? 8.441 -6.041 -19.273 1.00 86.06 319 LEU A C 1
ATOM 2491 O O . LEU A 1 319 ? 8.644 -6.322 -18.093 1.00 86.06 319 LEU A O 1
ATOM 2495 N N . VAL A 1 320 ? 7.558 -6.681 -20.027 1.00 84.44 320 VAL A N 1
ATOM 2496 C CA . VAL A 1 320 ? 6.792 -7.849 -19.604 1.00 84.44 320 VAL A CA 1
ATOM 2497 C C . VAL A 1 320 ? 7.251 -9.027 -20.447 1.00 84.44 320 VAL A C 1
ATOM 2499 O O . VAL A 1 320 ? 7.157 -8.989 -21.672 1.00 84.44 320 VAL A O 1
ATOM 2502 N N . GLU A 1 321 ? 7.740 -10.070 -19.788 1.00 82.81 321 GLU A N 1
ATOM 2503 C CA . GLU A 1 321 ? 8.129 -11.328 -20.421 1.00 82.81 321 GLU A CA 1
ATOM 2504 C C . GLU A 1 321 ? 7.416 -12.480 -19.713 1.00 82.81 321 GLU A C 1
ATOM 2506 O O . GLU A 1 321 ? 7.358 -12.515 -18.481 1.00 82.81 321 GLU A O 1
ATOM 2511 N N . LEU A 1 322 ? 6.882 -13.428 -20.486 1.00 76.12 322 LEU A N 1
ATOM 2512 C CA . LEU A 1 322 ? 6.427 -14.704 -19.948 1.00 76.12 322 LEU A CA 1
ATOM 2513 C C . LEU A 1 322 ? 7.536 -15.740 -20.048 1.00 76.12 322 LEU A C 1
ATOM 2515 O O . LEU A 1 322 ? 8.103 -15.974 -21.113 1.00 76.12 322 LEU A O 1
ATOM 2519 N N . PHE A 1 323 ? 7.808 -16.394 -18.925 1.00 77.50 323 PHE A N 1
ATOM 2520 C CA . PHE A 1 323 ? 8.708 -17.533 -18.876 1.00 77.50 323 PHE A CA 1
ATOM 2521 C C . PHE A 1 323 ? 7.899 -18.814 -18.714 1.00 77.50 323 PHE A C 1
ATOM 2523 O O . PHE A 1 323 ? 7.166 -18.973 -17.739 1.00 77.50 323 PHE A O 1
ATOM 2530 N N . HIS A 1 324 ? 8.059 -19.730 -19.664 1.00 76.88 324 HIS A N 1
ATOM 2531 C CA . HIS A 1 324 ? 7.538 -21.087 -19.570 1.00 76.88 324 HIS A CA 1
ATOM 2532 C C . HIS A 1 324 ? 8.568 -21.997 -18.890 1.00 76.88 324 HIS A C 1
ATOM 2534 O O . HIS A 1 324 ? 9.771 -21.738 -18.934 1.00 76.88 324 HIS A O 1
ATOM 2540 N N . SER A 1 325 ? 8.112 -23.076 -18.253 1.00 80.12 325 SER A N 1
ATOM 2541 C CA . SER A 1 325 ? 8.979 -24.011 -17.516 1.00 80.12 325 SER A CA 1
ATOM 2542 C C . SER A 1 325 ? 10.029 -24.705 -18.393 1.00 80.12 325 SER A C 1
ATOM 2544 O O . SER A 1 325 ? 11.063 -25.131 -17.889 1.00 80.12 325 SER A O 1
ATOM 2546 N N . ASN A 1 326 ? 9.781 -24.802 -19.698 1.00 79.38 326 ASN A N 1
ATOM 2547 C CA . ASN A 1 326 ? 10.696 -25.351 -20.697 1.00 79.38 326 ASN A CA 1
ATOM 2548 C C . ASN A 1 326 ? 11.643 -24.302 -21.311 1.00 79.38 326 ASN A C 1
ATOM 2550 O O . ASN A 1 326 ? 12.469 -24.660 -22.152 1.00 79.38 326 ASN A O 1
ATOM 2554 N N . ASN A 1 327 ? 11.552 -23.025 -20.921 1.00 73.06 327 ASN A N 1
ATOM 2555 C CA . ASN A 1 327 ? 12.437 -21.991 -21.448 1.00 73.06 327 ASN A CA 1
ATOM 2556 C C . ASN A 1 327 ? 13.871 -22.224 -20.953 1.00 73.06 327 ASN A C 1
ATOM 2558 O O . ASN A 1 327 ? 14.158 -22.172 -19.759 1.00 73.06 327 ASN A O 1
ATOM 2562 N N . THR A 1 328 ? 14.805 -22.416 -21.882 1.00 69.06 328 THR A N 1
ATOM 2563 C CA . THR A 1 328 ? 16.235 -22.498 -21.572 1.00 69.06 328 THR A CA 1
ATOM 2564 C C . THR A 1 328 ? 16.852 -21.100 -21.527 1.00 69.06 328 THR A C 1
ATOM 2566 O O . THR A 1 328 ? 16.826 -20.377 -22.526 1.00 69.06 328 THR A O 1
ATOM 2569 N N . LEU A 1 329 ? 17.454 -20.718 -20.398 1.00 65.19 329 LEU A N 1
ATOM 2570 C CA . LEU A 1 329 ? 18.212 -19.469 -20.282 1.00 65.19 329 LEU A CA 1
ATOM 2571 C C . LEU A 1 329 ? 19.581 -19.622 -20.961 1.00 65.19 329 LEU A C 1
ATOM 2573 O O . LEU A 1 329 ? 20.519 -20.166 -20.384 1.00 65.19 329 LEU A O 1
ATOM 2577 N N . ALA A 1 330 ? 19.708 -19.124 -22.190 1.00 61.59 330 ALA A N 1
ATOM 2578 C CA . ALA A 1 330 ? 20.997 -19.007 -22.865 1.00 61.59 330 ALA A CA 1
ATOM 2579 C C . ALA A 1 330 ? 21.603 -17.623 -22.590 1.00 61.59 330 ALA A C 1
ATOM 2581 O O . ALA A 1 330 ? 21.058 -16.597 -23.000 1.00 61.59 330 ALA A O 1
ATOM 2582 N N . ARG A 1 331 ? 22.746 -17.580 -21.900 1.00 60.16 331 ARG A N 1
ATOM 2583 C CA . ARG A 1 331 ? 23.469 -16.333 -21.615 1.00 60.16 331 ARG A CA 1
ATOM 2584 C C . ARG A 1 331 ? 24.443 -16.045 -22.763 1.00 60.16 331 ARG A C 1
ATOM 2586 O O . ARG A 1 331 ? 25.384 -16.802 -22.976 1.00 60.16 331 ARG A O 1
ATOM 2593 N N . SER A 1 332 ? 24.209 -14.974 -23.522 1.00 59.59 332 SER A N 1
ATOM 2594 C CA . SER A 1 332 ? 25.150 -14.515 -24.556 1.00 59.59 332 SER A CA 1
ATOM 2595 C C . SER A 1 332 ? 26.293 -13.731 -23.909 1.00 59.59 332 SER A C 1
ATOM 2597 O O . SER A 1 332 ? 26.039 -12.861 -23.079 1.00 59.59 332 SER A O 1
ATOM 2599 N N . GLN A 1 333 ? 27.540 -14.025 -24.286 1.00 64.31 333 GLN A N 1
ATOM 2600 C CA . GLN A 1 333 ? 28.725 -13.283 -23.827 1.00 64.31 333 GLN A CA 1
ATOM 2601 C C . GLN A 1 333 ? 28.930 -11.963 -24.590 1.00 64.31 333 GLN A C 1
ATOM 2603 O O . GLN A 1 333 ? 29.604 -11.070 -24.088 1.00 64.31 333 GLN A O 1
ATOM 2608 N N . SER A 1 334 ? 28.335 -11.820 -25.781 1.00 73.12 334 SER A N 1
ATOM 2609 C CA . SER A 1 334 ? 28.376 -10.596 -26.587 1.00 73.12 334 SER A CA 1
ATOM 2610 C C . SER A 1 334 ? 27.000 -9.940 -26.694 1.00 73.12 334 SER A C 1
ATOM 2612 O O . SER A 1 334 ? 25.971 -10.626 -26.771 1.00 73.12 334 SER A O 1
ATOM 2614 N N . GLN A 1 335 ? 26.985 -8.605 -26.712 1.00 76.50 335 GLN A N 1
ATOM 2615 C CA . GLN A 1 335 ? 25.787 -7.811 -26.975 1.00 76.50 335 GLN A CA 1
ATOM 2616 C C . GLN A 1 335 ? 25.409 -7.911 -28.456 1.00 76.50 335 GLN A C 1
ATOM 2618 O O . GLN A 1 335 ? 26.240 -7.667 -29.323 1.00 76.50 335 GLN A O 1
ATOM 2623 N N . CYS A 1 336 ? 24.153 -8.249 -28.742 1.00 82.56 336 CYS A N 1
ATOM 2624 C CA . CYS A 1 336 ? 23.584 -8.250 -30.087 1.00 82.56 336 CYS A CA 1
ATOM 2625 C C . CYS A 1 336 ? 22.331 -7.372 -30.075 1.00 82.56 336 CYS A C 1
ATOM 2627 O O . CYS A 1 336 ? 21.364 -7.684 -29.379 1.00 82.56 336 CYS A O 1
ATOM 2629 N N . LEU A 1 337 ? 22.381 -6.256 -30.802 1.00 86.69 337 LEU A N 1
ATOM 2630 C CA . LEU A 1 337 ? 21.354 -5.220 -30.806 1.00 86.69 337 LEU A CA 1
ATOM 2631 C C . LEU A 1 337 ? 20.509 -5.313 -32.076 1.00 86.69 337 LEU A C 1
ATOM 2633 O O . LEU A 1 337 ? 21.039 -5.393 -33.186 1.00 86.69 337 LEU A O 1
ATOM 2637 N N . PHE A 1 338 ? 19.190 -5.259 -31.921 1.00 86.94 338 PHE A N 1
ATOM 2638 C CA . PHE A 1 338 ? 18.243 -5.271 -33.031 1.00 86.94 338 PHE A CA 1
ATOM 2639 C C . PHE A 1 338 ? 16.984 -4.468 -32.694 1.00 86.94 338 PHE A C 1
ATOM 2641 O O . PHE A 1 338 ? 16.665 -4.272 -31.521 1.00 86.94 338 PHE A O 1
ATOM 2648 N N . VAL A 1 339 ? 16.251 -4.051 -33.726 1.00 87.44 339 VAL A N 1
ATOM 2649 C CA . VAL A 1 339 ? 14.898 -3.488 -33.605 1.00 87.44 339 VAL A CA 1
ATOM 2650 C C . VAL A 1 339 ? 13.926 -4.236 -34.520 1.00 87.44 339 VAL A C 1
ATOM 2652 O O . VAL A 1 339 ? 14.335 -4.837 -35.515 1.00 87.44 339 VAL A O 1
ATOM 2655 N N . SER A 1 340 ? 12.642 -4.243 -34.157 1.00 88.06 340 SER A N 1
ATOM 2656 C CA . SER A 1 340 ? 11.574 -4.757 -35.022 1.00 88.06 340 SER A CA 1
ATOM 2657 C C . SER A 1 340 ? 11.081 -3.631 -35.931 1.00 88.06 340 SER A C 1
ATOM 2659 O O . SER A 1 340 ? 10.584 -2.615 -35.433 1.00 88.06 340 SER A O 1
ATOM 2661 N N . SER A 1 341 ? 11.160 -3.837 -37.251 1.00 88.81 341 SER A N 1
ATOM 2662 C CA . SER A 1 341 ? 10.692 -2.877 -38.270 1.00 88.81 341 SER A CA 1
ATOM 2663 C C . SER A 1 341 ? 9.208 -2.537 -38.158 1.00 88.81 341 SER A C 1
ATOM 2665 O O . SER A 1 341 ? 8.762 -1.524 -38.697 1.00 88.81 341 SER A O 1
ATOM 2667 N N . ARG A 1 342 ? 8.448 -3.367 -37.434 1.00 89.12 342 ARG A N 1
ATOM 2668 C CA . ARG A 1 342 ? 7.045 -3.126 -37.109 1.00 89.12 342 ARG A CA 1
ATOM 2669 C C . ARG A 1 342 ? 6.852 -1.789 -36.402 1.00 89.12 342 ARG A C 1
ATOM 2671 O O . ARG A 1 342 ? 5.855 -1.121 -36.644 1.00 89.12 342 ARG A O 1
ATOM 2678 N N . TYR A 1 343 ? 7.782 -1.407 -35.529 1.00 88.06 343 TYR A N 1
ATOM 2679 C CA . TYR A 1 343 ? 7.673 -0.182 -34.735 1.00 88.06 343 TYR A CA 1
ATOM 2680 C C . TYR A 1 343 ? 8.767 0.834 -35.024 1.00 88.06 343 TYR A C 1
ATOM 2682 O O . TYR A 1 343 ? 8.543 2.020 -34.812 1.00 88.06 343 TYR A O 1
ATOM 2690 N N . GLU A 1 344 ? 9.949 0.382 -35.439 1.00 83.31 344 GLU A N 1
ATOM 2691 C CA . GLU A 1 344 ? 11.104 1.248 -35.630 1.00 83.31 344 GLU A CA 1
ATOM 2692 C C . GLU A 1 344 ? 11.971 0.726 -36.778 1.00 83.31 344 GLU A C 1
ATOM 2694 O O . GLU A 1 344 ? 12.408 -0.426 -36.765 1.00 83.31 344 GLU A O 1
ATOM 2699 N N . LEU A 1 345 ? 12.225 1.578 -37.771 1.00 81.12 345 LEU A N 1
ATOM 2700 C CA . LEU A 1 345 ? 13.047 1.238 -38.937 1.00 81.12 345 LEU A CA 1
ATOM 2701 C C . LEU A 1 345 ? 14.507 1.666 -38.763 1.00 81.12 345 LEU A C 1
ATOM 2703 O O . LEU A 1 345 ? 15.376 1.142 -39.458 1.00 81.12 345 LEU A O 1
ATOM 2707 N N . GLN A 1 346 ? 14.783 2.607 -37.855 1.00 82.50 346 GLN A N 1
ATOM 2708 C CA . GLN A 1 346 ? 16.121 3.141 -37.632 1.00 82.50 346 GLN A CA 1
ATOM 2709 C C . GLN A 1 346 ? 16.675 2.690 -36.284 1.00 82.50 346 GLN A C 1
ATOM 2711 O O . GLN A 1 346 ? 16.006 2.720 -35.255 1.00 82.50 346 GLN A O 1
ATOM 2716 N N . CYS A 1 347 ? 17.940 2.285 -36.272 1.00 81.44 347 CYS A N 1
ATOM 2717 C CA . CYS A 1 347 ? 18.604 1.945 -35.026 1.00 81.44 347 CYS A CA 1
ATOM 2718 C C . CYS A 1 347 ? 18.777 3.206 -34.168 1.00 81.44 347 CYS A C 1
ATOM 2720 O O . CYS A 1 347 ? 19.367 4.176 -34.650 1.00 81.44 347 CYS A O 1
ATOM 2722 N N . PRO A 1 348 ? 18.292 3.217 -32.915 1.00 72.50 348 PRO A N 1
ATOM 2723 C CA . PRO A 1 348 ? 18.431 4.380 -32.055 1.00 72.50 348 PRO A CA 1
ATOM 2724 C C . PRO A 1 348 ? 19.908 4.648 -31.762 1.00 72.50 348 PRO A C 1
ATOM 2726 O O . PRO A 1 348 ? 20.696 3.722 -31.553 1.00 72.50 348 PRO A O 1
ATOM 2729 N N . THR A 1 349 ? 20.282 5.925 -31.690 1.00 67.06 349 THR A N 1
ATOM 2730 C CA . THR A 1 349 ? 21.581 6.334 -31.153 1.00 67.06 349 THR A CA 1
ATOM 2731 C C . THR A 1 349 ? 21.614 5.998 -29.667 1.00 67.06 349 THR A C 1
ATOM 2733 O O . THR A 1 349 ? 21.010 6.692 -28.848 1.00 67.06 349 THR A O 1
ATOM 2736 N N . LEU A 1 350 ? 22.283 4.903 -29.314 1.00 59.69 350 LEU A N 1
ATOM 2737 C CA . LEU A 1 350 ? 22.483 4.494 -27.929 1.00 59.69 350 LEU A CA 1
ATOM 2738 C C . LEU A 1 350 ? 23.512 5.420 -27.273 1.00 59.69 350 LEU A C 1
ATOM 2740 O O . LEU A 1 350 ? 24.698 5.108 -27.224 1.00 59.69 350 LEU A O 1
ATOM 2744 N N . SER A 1 351 ? 23.066 6.555 -26.739 1.00 49.69 351 SER A N 1
ATOM 2745 C CA . SER A 1 351 ? 23.777 7.176 -25.626 1.00 49.69 351 SER A CA 1
ATOM 2746 C C . SER A 1 351 ? 23.432 6.361 -24.385 1.00 49.69 351 SER A C 1
ATOM 2748 O O . SER A 1 351 ? 22.396 6.562 -23.758 1.00 49.69 351 SER A O 1
ATOM 2750 N N . VAL A 1 352 ? 24.257 5.365 -24.063 1.00 46.94 352 VAL A N 1
ATOM 2751 C CA . VAL A 1 352 ? 24.207 4.745 -22.736 1.00 46.94 352 VAL A CA 1
ATOM 2752 C C . VAL A 1 352 ? 24.793 5.792 -21.793 1.00 46.94 352 VAL A C 1
ATOM 2754 O O . VAL A 1 352 ? 25.992 6.053 -21.889 1.00 46.94 352 VAL A O 1
ATOM 2757 N N . PRO A 1 353 ? 24.005 6.452 -20.927 1.00 42.09 353 PRO A N 1
ATOM 2758 C CA . PRO A 1 353 ? 24.616 7.237 -19.873 1.00 42.09 353 PRO A CA 1
ATOM 2759 C C . PRO A 1 353 ? 25.333 6.232 -18.970 1.00 42.09 353 PRO A C 1
ATOM 2761 O O . PRO A 1 353 ? 24.696 5.315 -18.440 1.00 42.09 353 PRO A O 1
ATOM 2764 N N . GLU A 1 354 ? 26.652 6.360 -18.835 1.00 36.41 354 GLU A N 1
ATOM 2765 C CA . GLU A 1 354 ? 27.385 5.677 -17.772 1.00 36.41 354 GLU A CA 1
ATOM 2766 C C . GLU A 1 354 ? 26.669 5.958 -16.441 1.00 36.41 354 GLU A C 1
ATOM 2768 O O . GLU A 1 354 ? 26.360 7.108 -16.128 1.00 36.41 354 GLU A O 1
ATOM 2773 N N . GLY A 1 355 ? 26.333 4.901 -15.694 1.00 41.00 355 GLY A N 1
ATOM 2774 C CA . GLY A 1 355 ? 25.646 5.016 -14.401 1.00 41.00 355 GLY A CA 1
ATOM 2775 C C . GLY A 1 355 ? 24.164 4.619 -14.361 1.00 41.00 355 GLY A C 1
ATOM 2776 O O . GLY A 1 355 ? 23.500 4.919 -13.374 1.00 41.00 355 GLY A O 1
ATOM 2777 N N . GLN A 1 356 ? 23.608 3.934 -15.371 1.00 39.16 356 GLN A N 1
ATOM 2778 C CA . GLN A 1 356 ? 22.285 3.308 -15.208 1.00 39.16 356 GLN A CA 1
ATOM 2779 C C . GLN A 1 356 ? 22.354 2.086 -14.275 1.00 39.16 356 GLN A C 1
ATOM 2781 O O . GLN A 1 356 ? 22.737 0.994 -14.693 1.00 39.16 356 GLN A O 1
ATOM 2786 N N . GLU A 1 357 ? 21.931 2.261 -13.023 1.00 40.56 357 GLU A N 1
ATOM 2787 C CA . GLU A 1 357 ? 21.597 1.157 -12.120 1.00 40.56 357 GLU A CA 1
ATOM 2788 C C . GLU A 1 357 ? 20.221 0.570 -12.473 1.00 40.56 357 GLU A C 1
ATOM 2790 O O . GLU A 1 357 ? 19.210 1.270 -12.5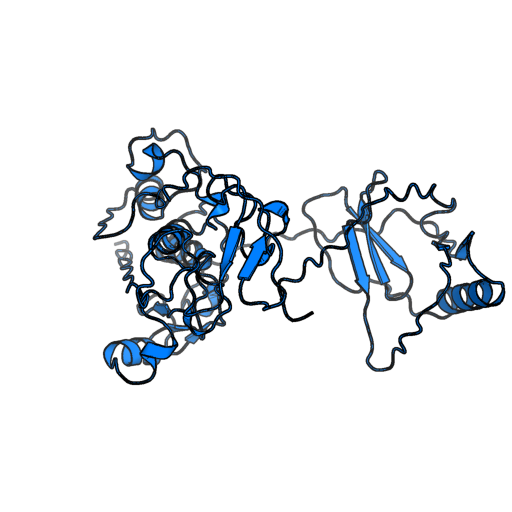73 1.00 40.56 357 GLU A O 1
ATOM 2795 N N . LEU A 1 358 ? 20.171 -0.751 -12.654 1.00 38.25 358 LEU A N 1
ATOM 2796 C CA . LEU A 1 358 ? 18.921 -1.505 -12.693 1.00 38.25 358 LEU A CA 1
ATOM 2797 C C . LEU A 1 358 ? 18.419 -1.672 -11.257 1.00 38.25 358 LEU A C 1
ATOM 2799 O O . LEU A 1 358 ? 18.800 -2.614 -10.566 1.00 38.25 358 LEU A O 1
ATOM 2803 N N . HIS A 1 359 ? 17.545 -0.775 -10.808 1.00 38.69 359 HIS A N 1
ATOM 2804 C CA . HIS A 1 359 ? 16.826 -0.985 -9.557 1.00 38.69 359 HIS A CA 1
ATOM 2805 C C . HIS A 1 359 ? 15.677 -1.964 -9.787 1.00 38.69 359 HIS A C 1
ATOM 2807 O O . HIS A 1 359 ? 14.784 -1.742 -10.609 1.00 38.69 359 HIS A O 1
ATOM 2813 N N . SER A 1 360 ? 15.687 -3.067 -9.043 1.00 37.84 360 SER A N 1
ATOM 2814 C CA . SER A 1 360 ? 14.519 -3.931 -8.949 1.00 37.84 360 SER A CA 1
ATOM 2815 C C . SER A 1 360 ? 13.404 -3.162 -8.241 1.00 37.84 360 SER A C 1
ATOM 2817 O O . SER A 1 360 ? 13.540 -2.808 -7.075 1.00 37.84 360 SER A O 1
ATOM 2819 N N . LEU A 1 361 ? 12.276 -2.945 -8.921 1.00 40.09 361 LEU A N 1
ATOM 2820 C CA . LEU A 1 361 ? 11.042 -2.452 -8.290 1.00 40.09 361 LEU A CA 1
ATOM 2821 C C . LEU A 1 361 ? 10.353 -3.541 -7.441 1.00 40.09 361 LEU A C 1
ATOM 2823 O O . LEU A 1 361 ? 9.246 -3.345 -6.943 1.00 40.09 361 LEU A O 1
ATOM 2827 N N . SER A 1 362 ? 10.971 -4.721 -7.305 1.00 36.91 362 SER A N 1
ATOM 2828 C CA . SER A 1 362 ? 10.443 -5.818 -6.501 1.00 36.91 362 SER A CA 1
ATOM 2829 C C . SER A 1 362 ? 10.452 -5.444 -5.022 1.00 36.91 362 SER A C 1
ATOM 2831 O O . SER A 1 362 ? 11.503 -5.255 -4.415 1.00 36.91 362 SER A O 1
ATOM 2833 N N . ALA A 1 363 ? 9.274 -5.462 -4.403 1.00 37.47 363 ALA A N 1
ATOM 2834 C CA . ALA A 1 363 ? 9.120 -5.386 -2.953 1.00 37.47 363 ALA A CA 1
ATOM 2835 C C . ALA A 1 363 ? 9.645 -6.639 -2.212 1.00 37.47 363 ALA A C 1
ATOM 2837 O O . ALA A 1 363 ? 9.593 -6.694 -0.985 1.00 37.47 363 ALA A O 1
ATOM 2838 N N . ASN A 1 364 ? 10.129 -7.664 -2.923 1.00 38.47 364 ASN A N 1
ATOM 2839 C CA . ASN A 1 364 ? 10.631 -8.892 -2.314 1.00 38.47 364 ASN A CA 1
ATOM 2840 C C . ASN A 1 364 ? 12.159 -8.828 -2.110 1.00 38.47 364 ASN A C 1
ATOM 2842 O O . ASN A 1 364 ? 12.883 -8.859 -3.105 1.00 38.47 364 ASN A O 1
ATOM 2846 N N . PRO A 1 365 ? 12.660 -8.814 -0.859 1.00 38.22 365 PRO A N 1
ATOM 2847 C CA . PRO A 1 365 ? 14.093 -8.762 -0.558 1.00 38.22 365 PRO A CA 1
ATOM 2848 C C . PRO A 1 365 ? 14.848 -10.075 -0.842 1.00 38.22 365 PRO A C 1
ATOM 2850 O O . PRO A 1 365 ? 16.054 -10.133 -0.619 1.00 38.22 365 PRO A O 1
ATOM 2853 N N . LYS A 1 366 ? 14.163 -11.145 -1.278 1.00 38.19 366 LYS A N 1
ATOM 2854 C CA . LYS A 1 366 ? 14.760 -12.468 -1.552 1.00 38.19 366 LYS A CA 1
ATOM 2855 C C . LYS A 1 366 ? 15.099 -12.721 -3.032 1.00 38.19 366 LYS A C 1
ATOM 2857 O O . LYS A 1 366 ? 15.303 -13.877 -3.398 1.00 38.19 366 LYS A O 1
ATOM 2862 N N . LYS A 1 367 ? 15.118 -11.694 -3.884 1.00 31.84 367 LYS A N 1
ATOM 2863 C CA . LYS A 1 367 ? 15.529 -11.816 -5.290 1.00 31.84 367 LYS A CA 1
ATOM 2864 C C . LYS A 1 367 ? 16.631 -10.842 -5.645 1.00 31.84 367 LYS A C 1
ATOM 2866 O O . LYS A 1 367 ? 16.483 -9.661 -5.268 1.00 31.84 367 LYS A O 1
#

Organism: NCBI:txid51022

Secondary structure (DSSP, 8-state):
-PPPPPPP-----TT-BGGGGTTT-HHHHHHHHHSEEES-EEPPSS--HHHHHHHHHHT--GGG----HHHHTT-S-TT-TT----HHHHHHHHH------SS--SS----------------TT-SEEEE-GGGS-GGG--TT-TTS-S-EEEEPTT----SS----------SS-TTSTTT-B--EE-STTBPSSEEEPPEEGGGHHHHHHHHTTPPP---SS-TTTTGGGBSS---------PBPEEPP--S---EEEEES--HHHHHHHHHHHHHS---SS-SS--B-S-TTEEEEEETTEEEEEETTSPPP-EEEE---TT------SS--EEEETTT-SS-------TT-------S-TT-

Radius of gyration: 26.26 Å; chains: 1; bounding box: 70×53×70 Å

pLDDT: mean 77.03, std 17.24, range [31.84, 97.5]

Sequence (367 aa):
YLQPQPPLLIISLSGLTKSLVSESFPTLRELDDFGVSTKAVLPCFPSQNNTNKLAIATGLFPQAQNFDSDAISGLINASDFGTKQPIWLAYKQQINGITALHSWPLHPFEDDATNRTSSLSCSKDGGVRVFLPSTTPTRWHYGDSDIAGDVIILTRRGMEKCRNCKPKEMTDLSGFDYLDESMQTVFYAQGPSFKSGAVLPPFQNVEYMNLWLDLLNMHYVPNNGSVGFMNEILNQPIKRERSRRFGIRECPFTQEERVVNCGGCTALQKVRVANWMNSCTQPNRPVVMLSSTSSLLCYQKICEKLIVRGTSGDKSRALVELFHSNNTLARSQSQCLFVSSRYELQCPTLSVPEGQELHSLSANPKK

Foldseek 3Di:
DPDDQDDDDDDDDPQAAPVNVPPDDVVVVVLQQFFEKAPWAQEAFQLDDQQRLQCLFQLAHSQLQPDDLCQLVVNDDPPPPQDRYGPQSQCCNFPVDDDDDDPHDSHRDPDPPDDDDDDDDDDPPPQKDKDALVRPQVVNVQSNHPRCPRMDMAGPFQDDDDPDDDDDRDPDRGRHHSVPSSSIHIDGDDDPFFGTNHYAYYYYSSQNSLVVCFSSVHDDHDHDHDHCSCVVGTPDGDDDDDPPQDFAAAAQWDPDWAKAWPDFDDPVRNVVLRVCQVPAAFDPDQPDGDGDPDNQWHWHTRRQKIWIAGNPPGDTDDIDHDDDPPDDDDDDPIDTDIDINGRDDDRDDDPPPPPDDDDDNDSDPPD

InterPro domains:
  IPR002591 Type I phosphodiesterase/nucleotide pyrophosphatase/phosphate transferase [PF01663] (8-63)
  IPR017850 Alkaline-phosphatase-like, core domain superfamily [G3DSA:3.40.720.10] (102-238)
  IPR017850 Alkaline-phosphatase-like, core domain superfamily [SSF53649] (4-108)
  IPR017850 Alkaline-phosphatase-like, core domain superfamily [SSF53649] (104-216)